Protein AF-A0A845X6J0-F1 (afdb_monomer_lite)

pLDDT: mean 74.76, std 17.85, range [34.75, 96.81]

Sequence (255 aa):
MSYLKASQLKDWSSMSSPKEKLLEIYRVEYEKLKTEQLQRITFRDVQIPFSMFLGIAPILSVAFAKDNPFGYNLLLVVPLICVSLGWAYVANDEKISTIGDYVRDDLRKSYNLILDELAHPEEVKTELKKLIFGWEHYHKNDTYKEERKITQLFVNLLTFVFSGLIALAIFLVLKGSESSQASISTFSSLIKGWQVISGSMKLLVFSEIFTLIGLGWWIYIYSGFKKNFYKLLQKRFPNWMKRYFRKFMRIARLR

Structure (mmCIF, N/CA/C/O backbone):
data_AF-A0A845X6J0-F1
#
_entry.id   AF-A0A845X6J0-F1
#
loop_
_atom_site.group_PDB
_atom_site.id
_atom_site.type_symbol
_atom_site.label_atom_id
_atom_site.label_alt_id
_atom_site.label_comp_id
_atom_site.label_asym_id
_atom_site.label_entity_id
_atom_site.label_seq_id
_atom_site.pdbx_PDB_ins_code
_atom_site.Cartn_x
_atom_site.Cartn_y
_atom_site.Cartn_z
_atom_site.occupancy
_atom_site.B_iso_or_equiv
_atom_site.auth_seq_id
_atom_site.auth_comp_id
_atom_site.auth_asym_id
_atom_site.auth_atom_id
_atom_site.pdbx_PDB_model_num
ATOM 1 N N . MET A 1 1 ? 5.758 -10.555 20.596 1.00 34.75 1 MET A N 1
ATOM 2 C CA . MET A 1 1 ? 4.414 -10.156 21.067 1.00 34.75 1 MET A CA 1
ATOM 3 C C . MET A 1 1 ? 4.406 -9.787 22.561 1.00 34.75 1 MET A C 1
ATOM 5 O O . MET A 1 1 ? 3.397 -9.930 23.223 1.00 34.75 1 MET A O 1
ATOM 9 N N . SER A 1 2 ? 5.517 -9.258 23.087 1.00 55.41 2 SER A N 1
ATOM 10 C CA . SER A 1 2 ? 5.481 -8.170 24.078 1.00 55.41 2 SER A CA 1
ATOM 11 C C . SER A 1 2 ? 5.194 -6.895 23.255 1.00 55.41 2 SER A C 1
ATOM 13 O O . SER A 1 2 ? 5.494 -6.905 22.062 1.00 55.41 2 SER A O 1
ATOM 15 N N . TYR A 1 3 ? 4.453 -5.874 23.677 1.00 40.53 3 TYR A N 1
ATOM 16 C CA . TYR A 1 3 ? 4.960 -4.762 24.476 1.00 40.53 3 TYR A CA 1
ATOM 17 C C . TYR A 1 3 ? 3.801 -3.772 24.709 1.00 40.53 3 TYR A C 1
ATOM 19 O O . TYR A 1 3 ? 3.578 -2.877 23.894 1.00 40.53 3 TYR A O 1
ATOM 27 N N . LEU A 1 4 ? 3.093 -3.889 25.830 1.00 46.31 4 LEU A N 1
ATOM 28 C CA . LEU A 1 4 ? 2.521 -2.708 26.476 1.00 46.31 4 LEU A CA 1
ATOM 29 C C . LEU A 1 4 ? 3.604 -2.214 27.431 1.00 46.31 4 LEU A C 1
ATOM 31 O O . LEU A 1 4 ? 3.916 -2.881 28.416 1.00 46.31 4 LEU A O 1
ATOM 35 N N . LYS A 1 5 ? 4.258 -1.093 27.112 1.00 53.00 5 LYS A N 1
ATOM 36 C CA . LYS A 1 5 ? 5.131 -0.451 28.100 1.00 53.00 5 LYS A CA 1
ATOM 37 C C . LYS A 1 5 ? 4.232 0.034 29.234 1.00 53.00 5 LYS A C 1
ATOM 39 O O . LYS A 1 5 ? 3.287 0.772 28.973 1.00 53.00 5 LYS A O 1
ATOM 44 N N . ALA A 1 6 ? 4.559 -0.335 30.473 1.00 54.38 6 ALA A N 1
ATOM 45 C CA . ALA A 1 6 ? 3.843 0.101 31.675 1.00 54.38 6 ALA A CA 1
ATOM 46 C C . ALA A 1 6 ? 3.667 1.633 31.750 1.00 54.38 6 ALA A C 1
ATOM 48 O O . ALA A 1 6 ? 2.716 2.116 32.343 1.00 54.38 6 ALA A O 1
ATOM 49 N N . SER A 1 7 ? 4.532 2.397 31.075 1.00 55.44 7 SER A N 1
ATOM 50 C CA . SER A 1 7 ? 4.458 3.856 30.972 1.00 55.44 7 SER A CA 1
ATOM 51 C C . SER A 1 7 ? 3.280 4.407 30.155 1.00 55.44 7 SER A C 1
ATOM 53 O O . SER A 1 7 ? 3.050 5.609 30.199 1.00 55.44 7 SER A O 1
ATOM 55 N N . GLN A 1 8 ? 2.588 3.592 29.348 1.00 56.31 8 GLN A N 1
ATOM 56 C CA . GLN A 1 8 ? 1.422 4.040 28.562 1.00 56.31 8 GLN A CA 1
ATOM 57 C C . GLN A 1 8 ? 0.088 3.802 29.270 1.00 56.31 8 GLN A C 1
ATOM 59 O O . GLN A 1 8 ? -0.955 4.226 28.782 1.00 56.31 8 GLN A O 1
ATOM 64 N N . LEU A 1 9 ? 0.124 3.120 30.407 1.00 59.88 9 LEU A N 1
ATOM 65 C CA . LEU A 1 9 ? -1.048 2.767 31.178 1.00 59.88 9 LEU A CA 1
ATOM 66 C C . LEU A 1 9 ? -1.190 3.781 32.310 1.00 59.88 9 LEU A C 1
ATOM 68 O O . LEU A 1 9 ? -0.243 4.007 33.066 1.00 59.88 9 LEU A O 1
ATOM 72 N N . LYS A 1 10 ? -2.362 4.418 32.410 1.00 64.56 10 LYS A N 1
ATOM 73 C CA . LYS A 1 10 ? -2.712 5.252 33.572 1.00 64.56 10 LYS A CA 1
ATOM 74 C C . LYS A 1 10 ? -2.523 4.419 34.845 1.00 64.56 10 LYS A C 1
ATOM 76 O O . LYS A 1 10 ? -2.717 3.214 34.772 1.00 64.56 10 LYS A O 1
ATOM 81 N N . ASP A 1 11 ? -2.150 5.018 35.979 1.00 69.88 11 ASP A N 1
ATOM 82 C CA . ASP A 1 11 ? -1.831 4.281 37.214 1.00 69.88 11 ASP A CA 1
ATOM 83 C C . ASP A 1 11 ? -2.904 3.229 37.556 1.00 69.88 11 ASP A C 1
ATOM 85 O O . ASP A 1 11 ? -3.981 3.540 38.067 1.00 69.88 11 ASP A O 1
ATOM 89 N N . TRP A 1 12 ? -2.615 1.965 37.235 1.00 68.88 12 TRP A N 1
ATOM 90 C CA . TRP A 1 12 ? -3.554 0.852 37.362 1.00 68.88 12 TRP A CA 1
ATOM 91 C C . TRP A 1 12 ? -3.925 0.560 38.811 1.00 68.88 12 TRP A C 1
ATOM 93 O O . TRP A 1 12 ? -4.936 -0.108 39.045 1.00 68.88 12 TRP A O 1
ATOM 103 N N . SER A 1 13 ? -3.132 1.050 39.770 1.00 66.81 13 SER A N 1
ATOM 104 C CA . SER A 1 13 ? -3.448 0.942 41.194 1.00 66.81 13 SER A CA 1
ATOM 105 C C . SER A 1 13 ? -4.679 1.774 41.576 1.00 66.81 13 SER A C 1
ATOM 107 O O . SER A 1 13 ? -5.394 1.407 42.504 1.00 66.81 13 SER A O 1
ATOM 109 N N . SER A 1 14 ? -4.989 2.822 40.801 1.00 71.19 14 SER A N 1
ATOM 110 C CA . SER A 1 14 ? -6.175 3.668 40.983 1.00 71.19 14 SER A CA 1
ATOM 111 C C . SER A 1 14 ? -7.458 3.111 40.345 1.00 71.19 14 SER A C 1
ATOM 113 O O . SER A 1 14 ? -8.546 3.593 40.649 1.00 71.19 14 SER A O 1
ATOM 115 N N . MET A 1 15 ? -7.359 2.094 39.475 1.00 77.69 15 MET A N 1
ATOM 116 C CA . MET A 1 15 ? -8.516 1.470 38.817 1.00 77.69 15 MET A CA 1
ATOM 117 C C . MET A 1 15 ? -9.083 0.346 39.682 1.00 77.69 15 MET A C 1
ATOM 119 O O . MET A 1 15 ? -8.439 -0.691 39.885 1.00 77.69 15 MET A O 1
ATOM 123 N N . SER A 1 16 ? -10.305 0.545 40.166 1.00 70.00 16 SER A N 1
ATOM 124 C CA . SER A 1 16 ? -10.942 -0.334 41.149 1.00 70.00 16 SER A CA 1
ATOM 125 C C . SER A 1 16 ? -11.589 -1.570 40.515 1.00 70.00 16 SER A C 1
ATOM 127 O O . SER A 1 16 ? -11.629 -2.633 41.136 1.00 70.00 16 SER A O 1
ATOM 129 N N . SER A 1 17 ? -12.033 -1.474 39.255 1.00 83.81 17 SER A N 1
ATOM 130 C CA . SER A 1 17 ? -12.781 -2.535 38.573 1.00 83.81 17 SER A CA 1
ATOM 131 C C . SER A 1 17 ? -11.962 -3.239 37.476 1.00 83.81 17 SER A C 1
ATOM 133 O O . SER A 1 17 ? -11.325 -2.575 36.652 1.00 83.81 17 SER A O 1
ATOM 135 N N . PRO A 1 18 ? -12.021 -4.585 37.365 1.00 86.00 18 PRO A N 1
ATOM 136 C CA . PRO A 1 18 ? -11.468 -5.317 36.221 1.00 86.00 18 PRO A CA 1
ATOM 137 C C . PRO A 1 18 ? -11.962 -4.800 34.861 1.00 86.00 18 PRO A C 1
ATOM 139 O O . PRO A 1 18 ? -11.227 -4.848 33.876 1.00 86.00 18 PRO A O 1
ATOM 142 N N . LYS A 1 19 ? -13.189 -4.267 34.805 1.00 85.31 19 LYS A N 1
ATOM 143 C CA . LYS A 1 19 ? -13.786 -3.734 33.575 1.00 85.31 19 LYS A CA 1
ATOM 144 C C . LYS A 1 19 ? -13.184 -2.385 33.174 1.00 85.31 19 LYS A C 1
ATOM 146 O O . LYS A 1 19 ? -12.957 -2.156 31.991 1.00 85.31 19 LYS A O 1
ATOM 151 N N . GLU A 1 20 ? -12.856 -1.527 34.143 1.00 83.25 20 GLU A N 1
ATOM 152 C CA . GLU A 1 20 ? -12.137 -0.264 33.895 1.00 83.25 20 GLU A CA 1
ATOM 153 C C . GLU A 1 20 ? -10.750 -0.536 33.305 1.00 83.25 20 GLU A C 1
ATOM 155 O O . GLU A 1 20 ? -10.346 0.100 32.331 1.00 83.25 20 GLU A O 1
ATOM 160 N N . LYS A 1 21 ? -10.055 -1.552 33.835 1.00 85.75 21 LYS A N 1
ATOM 161 C CA . LYS A 1 21 ? -8.762 -2.003 33.301 1.00 85.75 21 LYS A CA 1
ATOM 162 C C . LYS A 1 21 ? -8.889 -2.525 31.869 1.00 85.75 21 LYS A C 1
ATOM 164 O O . LYS A 1 21 ? -8.032 -2.238 31.039 1.00 85.75 21 LYS A O 1
ATOM 169 N N . LEU A 1 22 ? -9.960 -3.254 31.555 1.00 88.69 22 LEU A N 1
ATOM 170 C CA . LEU A 1 22 ? -10.201 -3.770 30.206 1.00 88.69 22 LEU A CA 1
ATOM 171 C C . LEU A 1 22 ? -10.522 -2.653 29.195 1.00 88.69 22 LEU A C 1
ATOM 173 O O . LEU A 1 22 ? -10.014 -2.687 28.074 1.00 88.69 22 LEU A O 1
ATOM 177 N N . LEU A 1 23 ? -11.286 -1.630 29.595 1.00 86.75 23 LEU A N 1
ATOM 178 C CA . LEU A 1 23 ? -11.507 -0.436 28.766 1.00 86.75 23 LEU A CA 1
ATOM 179 C C . LEU A 1 23 ? -10.199 0.302 28.468 1.00 86.75 23 LEU A C 1
ATOM 181 O O . LEU A 1 23 ? -9.987 0.739 27.336 1.00 86.75 23 LEU A O 1
ATOM 185 N N . GLU A 1 24 ? -9.319 0.417 29.462 1.00 86.75 24 GLU A N 1
ATOM 186 C CA . GLU A 1 24 ? -8.001 1.024 29.279 1.00 86.75 24 GLU A CA 1
ATOM 187 C C . GLU A 1 24 ? -7.128 0.207 28.319 1.00 86.75 24 GLU A C 1
ATOM 189 O O . GLU A 1 24 ? -6.485 0.778 27.439 1.00 86.75 24 GLU A O 1
ATOM 194 N N . ILE A 1 25 ? -7.151 -1.126 28.421 1.00 89.88 25 ILE A N 1
ATOM 195 C CA . ILE A 1 25 ? -6.447 -2.007 27.478 1.00 89.88 25 ILE A CA 1
ATOM 196 C C . ILE A 1 25 ? -6.938 -1.765 26.046 1.00 89.88 25 ILE A C 1
ATOM 198 O O . ILE A 1 25 ? -6.115 -1.544 25.159 1.00 89.88 25 ILE A O 1
ATOM 202 N N . TYR A 1 26 ? -8.254 -1.732 25.817 1.00 90.31 26 TYR A N 1
ATOM 203 C CA . TYR A 1 26 ? -8.806 -1.467 24.484 1.00 90.31 26 TYR A CA 1
ATOM 204 C C . TYR A 1 26 ? -8.493 -0.062 23.971 1.00 90.31 26 TYR A C 1
ATOM 206 O O . TYR A 1 26 ? -8.266 0.111 22.772 1.00 90.31 26 TYR A O 1
ATOM 214 N N . ARG A 1 27 ? -8.435 0.939 24.856 1.00 88.62 27 ARG A N 1
ATOM 215 C CA . ARG A 1 27 ? -8.004 2.295 24.492 1.00 88.62 27 ARG A CA 1
ATOM 216 C C . ARG A 1 27 ? -6.560 2.297 23.997 1.00 88.62 27 ARG A C 1
ATOM 218 O O . ARG A 1 27 ? -6.288 2.833 22.924 1.00 88.62 27 ARG A O 1
ATOM 225 N N . VAL A 1 28 ? -5.647 1.673 24.739 1.00 91.44 28 VAL A N 1
ATOM 226 C CA . VAL A 1 28 ? -4.229 1.627 24.354 1.00 91.44 28 VAL A CA 1
ATOM 227 C C . VAL A 1 28 ? -4.015 0.775 23.102 1.00 91.44 28 VAL A C 1
ATOM 229 O O . VAL A 1 28 ? -3.231 1.147 22.227 1.00 91.44 28 VAL A O 1
ATOM 232 N N . GLU A 1 29 ? -4.738 -0.336 22.965 1.00 92.75 29 GLU A N 1
ATOM 233 C CA . GLU A 1 29 ? -4.727 -1.142 21.743 1.00 92.75 29 GLU A CA 1
ATOM 234 C C . GLU A 1 29 ? -5.182 -0.319 20.530 1.00 92.75 29 GLU A C 1
ATOM 236 O O . GLU A 1 29 ? -4.494 -0.300 19.507 1.00 92.75 29 GLU A O 1
ATOM 241 N N . TYR A 1 30 ? -6.281 0.432 20.659 1.00 92.00 30 TYR A N 1
ATOM 242 C CA . TYR A 1 30 ? -6.752 1.343 19.618 1.00 92.00 30 TYR A CA 1
ATOM 243 C C . TYR A 1 30 ? -5.690 2.384 19.236 1.00 92.00 30 TYR A C 1
ATOM 245 O O . TYR A 1 30 ? -5.372 2.528 18.053 1.00 92.00 30 TYR A O 1
ATOM 253 N N . GLU A 1 31 ? -5.099 3.081 20.211 1.00 92.25 31 GLU A N 1
ATOM 254 C CA . GLU A 1 31 ? -4.051 4.084 19.965 1.00 92.25 31 GLU A CA 1
ATOM 255 C C . GLU A 1 31 ? -2.853 3.477 19.218 1.00 92.25 31 GLU A C 1
ATOM 257 O O . GLU A 1 31 ? -2.324 4.063 18.260 1.00 92.25 31 GLU A O 1
ATOM 262 N N . LYS A 1 32 ? -2.452 2.260 19.604 1.00 94.94 32 LYS A N 1
ATOM 263 C CA . LYS A 1 32 ? -1.351 1.551 18.954 1.00 94.94 32 LYS A CA 1
ATOM 264 C C . LYS A 1 32 ? -1.688 1.166 17.515 1.00 94.94 32 LYS A C 1
ATOM 266 O O . LYS A 1 32 ? -0.859 1.380 16.626 1.00 94.94 32 LYS A O 1
ATOM 271 N N . LEU A 1 33 ? -2.895 0.659 17.276 1.00 95.06 33 LEU A N 1
ATOM 272 C CA . LEU A 1 33 ? -3.381 0.302 15.944 1.00 95.06 33 LEU A CA 1
ATOM 273 C C . LEU A 1 33 ? -3.488 1.520 15.027 1.00 95.06 33 LEU A C 1
ATOM 275 O O . LEU A 1 33 ? -3.074 1.446 13.872 1.00 95.06 33 LEU A O 1
ATOM 279 N N . LYS A 1 34 ? -3.974 2.662 15.528 1.00 93.31 34 LYS A N 1
ATOM 280 C CA . LYS A 1 34 ? -4.017 3.910 14.748 1.00 93.31 34 LYS A CA 1
ATOM 281 C C . LYS A 1 34 ? -2.621 4.428 14.420 1.00 93.31 34 LYS A C 1
ATOM 283 O O . LYS A 1 34 ? -2.401 4.891 13.302 1.00 93.31 34 LYS A O 1
ATOM 288 N N . THR A 1 35 ? -1.673 4.299 15.346 1.00 96.00 35 THR A N 1
ATOM 289 C CA . THR A 1 35 ? -0.266 4.649 15.096 1.00 96.00 35 THR A CA 1
ATOM 290 C C . THR A 1 35 ? 0.336 3.775 13.995 1.00 96.00 35 THR A C 1
ATOM 292 O O . THR A 1 35 ? 0.956 4.296 13.069 1.00 96.00 35 THR A O 1
ATOM 295 N N . GLU A 1 36 ? 0.126 2.457 14.050 1.00 96.31 36 GLU A N 1
ATOM 296 C CA . GLU A 1 36 ? 0.577 1.547 12.990 1.00 96.31 36 GLU A CA 1
ATOM 297 C C . GLU A 1 36 ? -0.107 1.862 11.652 1.00 96.31 36 GLU A C 1
ATOM 299 O O . GLU A 1 36 ? 0.554 1.930 10.615 1.00 96.31 36 GLU A O 1
ATOM 304 N N . GLN A 1 37 ? -1.420 2.099 11.665 1.00 95.56 37 GLN A N 1
ATOM 305 C CA . GLN A 1 37 ? -2.178 2.458 10.470 1.00 95.56 37 GLN A CA 1
ATOM 306 C C . GLN A 1 37 ? -1.619 3.730 9.821 1.00 95.56 37 GLN A C 1
ATOM 308 O O . GLN A 1 37 ? -1.400 3.741 8.612 1.00 95.56 37 GLN A O 1
ATOM 313 N N . LEU A 1 38 ? -1.325 4.767 10.613 1.00 95.88 38 LEU A N 1
ATOM 314 C CA . LEU A 1 38 ? -0.711 6.004 10.130 1.00 95.88 38 LEU A CA 1
ATOM 315 C C . LEU A 1 38 ? 0.671 5.749 9.519 1.00 95.88 38 LEU A C 1
ATOM 317 O O . LEU A 1 38 ? 0.936 6.213 8.416 1.00 95.88 38 LEU A O 1
ATOM 321 N N . GLN A 1 39 ? 1.531 4.973 10.184 1.00 96.81 39 GLN A N 1
ATOM 322 C CA . GLN A 1 39 ? 2.854 4.624 9.651 1.00 96.81 39 GLN A CA 1
ATOM 323 C C . GLN A 1 39 ? 2.758 3.919 8.293 1.00 96.81 39 GLN A C 1
ATOM 325 O O . GLN A 1 39 ? 3.504 4.246 7.370 1.00 96.81 39 GLN A O 1
ATOM 330 N N . ARG A 1 40 ? 1.814 2.983 8.147 1.00 95.88 40 ARG A N 1
ATOM 331 C CA . ARG A 1 40 ? 1.587 2.258 6.888 1.00 95.88 40 ARG A CA 1
ATOM 332 C C . ARG A 1 40 ? 1.019 3.151 5.791 1.00 95.88 40 ARG A C 1
ATOM 334 O O . ARG A 1 40 ? 1.432 3.019 4.642 1.00 95.88 40 ARG A O 1
ATOM 341 N N . ILE A 1 41 ? 0.108 4.061 6.135 1.00 94.88 41 ILE A N 1
ATOM 342 C CA . ILE A 1 41 ? -0.421 5.063 5.201 1.00 94.88 41 ILE A CA 1
ATOM 343 C C . ILE A 1 41 ? 0.715 5.967 4.715 1.00 94.88 41 ILE A C 1
ATOM 345 O O . ILE A 1 41 ? 0.898 6.104 3.510 1.00 94.88 41 ILE A O 1
ATOM 349 N N . THR A 1 42 ? 1.540 6.501 5.619 1.00 96.62 42 THR A N 1
ATOM 350 C CA . THR A 1 42 ? 2.699 7.333 5.258 1.00 96.62 42 THR A CA 1
ATOM 351 C C . THR A 1 42 ? 3.687 6.574 4.375 1.00 96.62 42 THR A C 1
ATOM 353 O O . THR A 1 42 ? 4.171 7.110 3.378 1.00 96.62 42 THR A O 1
ATOM 356 N N . PHE A 1 43 ? 3.961 5.306 4.693 1.00 95.19 43 PHE A N 1
ATOM 357 C CA . PHE A 1 43 ? 4.810 4.464 3.857 1.00 95.19 43 PHE A CA 1
ATOM 358 C C . PHE A 1 43 ? 4.234 4.319 2.438 1.00 95.19 43 PHE A C 1
ATOM 360 O O . PHE A 1 43 ? 4.944 4.529 1.455 1.00 95.19 43 PHE A O 1
ATOM 367 N N . ARG A 1 44 ? 2.936 4.012 2.327 1.00 94.44 44 ARG A N 1
ATOM 368 C CA . ARG A 1 44 ? 2.233 3.826 1.051 1.00 94.44 44 ARG A CA 1
ATOM 369 C C . ARG A 1 44 ? 2.168 5.108 0.214 1.00 94.44 44 ARG A C 1
ATOM 371 O O . ARG A 1 44 ? 2.431 5.048 -0.983 1.00 94.44 44 ARG A O 1
ATOM 378 N N . ASP A 1 45 ? 1.822 6.234 0.832 1.00 93.62 45 ASP A N 1
ATOM 379 C CA . ASP A 1 45 ? 1.457 7.467 0.119 1.00 93.62 45 ASP A CA 1
ATOM 380 C C . ASP A 1 45 ? 2.642 8.411 -0.105 1.00 93.62 45 ASP A C 1
ATOM 382 O O . ASP A 1 45 ? 2.636 9.182 -1.060 1.00 93.62 45 ASP A O 1
ATOM 386 N N . VAL A 1 46 ? 3.675 8.342 0.739 1.00 94.50 46 VAL A N 1
ATOM 387 C CA . VAL A 1 46 ? 4.848 9.226 0.643 1.00 94.50 46 VAL A CA 1
ATOM 388 C C . VAL A 1 46 ? 6.089 8.436 0.252 1.00 94.50 46 VAL A C 1
ATOM 390 O O . VAL A 1 46 ? 6.748 8.751 -0.739 1.00 94.50 46 VAL A O 1
ATOM 393 N N . GLN A 1 47 ? 6.413 7.383 1.004 1.00 96.12 47 GLN A N 1
ATOM 394 C CA . GLN A 1 47 ? 7.706 6.717 0.861 1.00 96.12 47 GLN A CA 1
ATOM 395 C C . GLN A 1 47 ? 7.813 5.885 -0.420 1.00 96.12 47 GLN A C 1
ATOM 397 O O . GLN A 1 47 ? 8.859 5.922 -1.072 1.00 96.12 47 GLN A O 1
ATOM 402 N N . ILE A 1 48 ? 6.762 5.149 -0.799 1.00 94.75 48 ILE A N 1
ATOM 403 C CA . ILE A 1 48 ? 6.765 4.334 -2.024 1.00 94.75 48 ILE A CA 1
ATOM 404 C C . ILE A 1 48 ? 6.887 5.208 -3.285 1.00 94.75 48 ILE A C 1
ATOM 406 O O . ILE A 1 48 ? 7.815 4.956 -4.057 1.00 94.75 48 ILE A O 1
ATOM 410 N N . PRO A 1 49 ? 6.045 6.240 -3.513 1.00 92.44 49 PRO A N 1
ATOM 411 C CA . PRO A 1 49 ? 6.186 7.102 -4.688 1.00 92.44 49 PRO A CA 1
ATOM 412 C C . PRO A 1 49 ? 7.552 7.790 -4.753 1.00 92.44 49 PRO A C 1
ATOM 414 O O . PRO A 1 49 ? 8.176 7.832 -5.813 1.00 92.44 49 PRO A O 1
ATOM 417 N N . PHE A 1 50 ? 8.059 8.260 -3.610 1.00 95.19 50 PHE A N 1
ATOM 418 C CA . PHE A 1 50 ? 9.379 8.881 -3.534 1.00 95.19 50 PHE A CA 1
ATOM 419 C C . PHE A 1 50 ? 10.503 7.898 -3.894 1.00 95.19 50 PHE A C 1
ATOM 421 O O . PHE A 1 50 ? 11.385 8.214 -4.690 1.00 95.19 50 PHE A O 1
ATOM 428 N N . SER A 1 51 ? 10.433 6.671 -3.375 1.00 95.00 51 SER A N 1
ATOM 429 C CA . SER A 1 51 ? 11.397 5.604 -3.673 1.00 95.00 51 SER A CA 1
ATOM 430 C C . SER A 1 51 ? 11.325 5.157 -5.134 1.00 95.00 51 SER A C 1
ATOM 432 O O . SER A 1 51 ? 12.347 4.826 -5.726 1.00 95.00 51 SER A O 1
ATOM 434 N N . MET A 1 52 ? 10.138 5.185 -5.741 1.00 94.38 52 MET A N 1
ATOM 435 C CA . MET A 1 52 ? 9.965 4.897 -7.162 1.00 94.38 52 MET A CA 1
ATOM 436 C C . MET A 1 52 ? 10.649 5.945 -8.039 1.00 94.38 52 MET A C 1
ATOM 438 O O . MET A 1 52 ? 11.380 5.589 -8.962 1.00 94.38 52 MET A O 1
ATOM 442 N N . PHE A 1 53 ? 10.467 7.227 -7.717 1.00 93.62 53 PHE A N 1
ATOM 443 C CA . PHE A 1 53 ? 11.145 8.317 -8.412 1.00 93.62 53 PHE A CA 1
ATOM 444 C C . PHE A 1 53 ? 12.671 8.207 -8.279 1.00 93.62 53 PHE A C 1
ATOM 446 O O . PHE A 1 53 ? 13.377 8.204 -9.289 1.00 93.62 53 PHE A O 1
ATOM 453 N N . LEU A 1 54 ? 13.173 8.034 -7.052 1.00 95.44 54 LEU A N 1
ATOM 454 C CA . LEU A 1 54 ? 14.607 7.882 -6.791 1.00 95.44 54 LEU A CA 1
ATOM 455 C C . LEU A 1 54 ? 15.205 6.608 -7.395 1.00 95.44 54 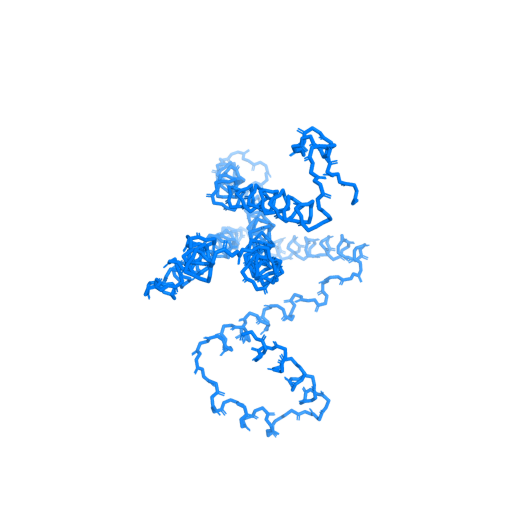LEU A C 1
ATOM 457 O O . LEU A 1 54 ? 16.382 6.598 -7.738 1.00 95.44 54 LEU A O 1
ATOM 461 N N . GLY A 1 55 ? 14.421 5.539 -7.528 1.00 92.50 55 GLY A N 1
ATOM 462 C CA . GLY A 1 55 ? 14.870 4.299 -8.151 1.00 92.50 55 GLY A CA 1
ATOM 463 C C . GLY A 1 55 ? 14.966 4.408 -9.671 1.00 92.50 55 GLY A C 1
ATOM 464 O O . GLY A 1 55 ? 15.911 3.899 -10.261 1.00 92.50 55 GLY A O 1
ATOM 465 N N . ILE A 1 56 ? 14.009 5.078 -10.317 1.00 94.50 56 ILE A N 1
ATOM 466 C CA . ILE A 1 56 ? 13.895 5.084 -11.782 1.00 94.50 56 ILE A CA 1
ATOM 467 C C . ILE A 1 56 ? 14.664 6.241 -12.423 1.00 94.50 56 ILE A C 1
ATOM 469 O O . ILE A 1 56 ? 15.336 6.030 -13.431 1.00 94.50 56 ILE A O 1
ATOM 473 N N . ALA A 1 57 ? 14.601 7.455 -11.869 1.00 94.00 57 ALA A N 1
ATOM 474 C CA . ALA A 1 57 ? 15.182 8.632 -12.520 1.00 94.00 57 ALA A CA 1
ATOM 475 C C . ALA A 1 57 ? 16.706 8.521 -12.760 1.00 94.00 57 ALA A C 1
ATOM 477 O O . ALA A 1 57 ? 17.142 8.791 -13.883 1.00 94.00 57 ALA A O 1
ATOM 478 N N . PRO A 1 58 ? 17.531 8.059 -11.795 1.00 94.56 58 PRO A N 1
ATOM 479 C CA . PRO A 1 58 ? 18.961 7.861 -12.029 1.00 94.56 58 PRO A CA 1
ATOM 480 C C . PRO A 1 58 ? 19.236 6.768 -13.063 1.00 94.56 58 PRO A C 1
ATOM 482 O O . PRO A 1 58 ? 20.129 6.918 -13.891 1.00 94.56 58 PRO A O 1
ATOM 485 N N . ILE A 1 59 ? 18.441 5.692 -13.054 1.00 93.50 59 ILE A N 1
ATOM 486 C CA . ILE A 1 59 ? 18.564 4.596 -14.022 1.00 93.50 59 ILE A CA 1
ATOM 487 C C . ILE A 1 59 ? 18.325 5.110 -15.435 1.00 93.50 59 ILE A C 1
ATOM 489 O O . ILE A 1 59 ? 19.120 4.811 -16.319 1.00 93.50 59 ILE A O 1
ATOM 493 N N . LEU A 1 60 ? 17.272 5.903 -15.646 1.00 92.19 60 LEU A N 1
ATOM 494 C CA . LEU A 1 60 ? 17.009 6.518 -16.945 1.00 92.19 60 LEU A CA 1
ATOM 495 C C . LEU A 1 60 ? 18.155 7.452 -17.349 1.00 92.19 60 LEU A C 1
ATOM 497 O O . LEU A 1 60 ? 18.671 7.328 -18.455 1.00 92.19 60 LEU A O 1
ATOM 501 N N . SER A 1 61 ? 18.604 8.327 -16.445 1.00 91.88 61 SER A N 1
ATOM 502 C CA . SER A 1 61 ? 19.710 9.258 -16.710 1.00 91.88 61 SER A CA 1
ATOM 503 C C . SER A 1 61 ? 20.976 8.537 -17.187 1.00 91.88 61 SER A C 1
ATOM 505 O O . SER A 1 61 ? 21.555 8.890 -18.213 1.00 91.88 61 SER A O 1
ATOM 507 N N . VAL A 1 62 ? 21.367 7.463 -16.494 1.00 91.81 62 VAL A N 1
ATOM 508 C CA . VAL A 1 62 ? 22.563 6.685 -16.842 1.00 91.81 62 VAL A CA 1
ATOM 509 C C . VAL A 1 62 ? 22.329 5.823 -18.086 1.00 91.81 62 VAL A C 1
ATOM 511 O O . VAL A 1 62 ? 23.212 5.731 -18.935 1.00 91.81 62 VAL A O 1
ATOM 514 N N . ALA A 1 63 ? 21.150 5.213 -18.250 1.00 91.06 63 ALA A N 1
ATOM 515 C CA . ALA A 1 63 ? 20.829 4.374 -19.410 1.00 91.06 63 ALA A CA 1
ATOM 516 C C . ALA A 1 63 ? 20.926 5.131 -20.744 1.00 91.06 63 ALA A C 1
ATOM 518 O O . ALA A 1 63 ? 21.294 4.528 -21.748 1.00 91.06 63 ALA A O 1
ATOM 519 N N . PHE A 1 64 ? 20.622 6.432 -20.742 1.00 89.62 64 PHE A N 1
ATOM 520 C CA . PHE A 1 64 ? 20.682 7.301 -21.922 1.00 89.62 64 PHE A CA 1
ATOM 521 C C . PHE A 1 64 ? 21.970 8.139 -22.020 1.00 89.62 64 PHE A C 1
ATOM 523 O O . PHE A 1 64 ? 22.104 8.950 -22.937 1.00 89.62 64 PHE A O 1
ATOM 530 N N . ALA A 1 65 ? 22.932 7.957 -21.111 1.00 92.00 65 ALA A N 1
ATOM 531 C CA . ALA A 1 65 ? 24.224 8.628 -21.199 1.00 92.00 65 ALA A CA 1
ATOM 532 C C . ALA A 1 65 ? 25.078 8.032 -22.336 1.00 92.00 65 ALA A C 1
ATOM 534 O O . ALA A 1 65 ? 25.194 6.814 -22.466 1.00 92.00 65 ALA A O 1
ATOM 535 N N . LYS A 1 66 ? 25.700 8.907 -23.139 1.00 81.88 66 LYS A N 1
ATOM 536 C CA . LYS A 1 66 ? 26.407 8.562 -24.389 1.00 81.88 66 LYS A CA 1
ATOM 537 C C . LYS A 1 66 ? 27.551 7.550 -24.212 1.00 81.88 66 LYS A C 1
ATOM 539 O O . LYS A 1 66 ? 27.758 6.729 -25.096 1.00 81.88 66 LYS A O 1
ATOM 544 N N . ASP A 1 67 ? 28.232 7.576 -23.068 1.00 83.31 67 ASP A N 1
ATOM 545 C CA . ASP A 1 67 ? 29.429 6.765 -22.794 1.00 83.31 67 ASP A CA 1
ATOM 546 C C . ASP A 1 67 ? 29.192 5.700 -21.703 1.00 83.31 67 ASP A C 1
ATOM 548 O O . ASP A 1 67 ? 30.113 5.292 -20.994 1.00 83.31 67 ASP A O 1
ATOM 552 N N . ASN A 1 68 ? 27.944 5.258 -21.515 1.00 82.75 68 ASN A N 1
ATOM 553 C CA . ASN A 1 68 ? 27.620 4.270 -20.488 1.00 82.75 68 ASN A CA 1
ATOM 554 C C . ASN A 1 68 ? 27.977 2.834 -20.938 1.00 82.75 68 ASN A C 1
ATOM 556 O O . ASN A 1 68 ? 27.341 2.318 -21.860 1.00 82.75 68 ASN A O 1
ATOM 560 N N . PRO A 1 69 ? 28.877 2.119 -20.230 1.00 78.25 69 PRO A N 1
ATOM 561 C CA . PRO A 1 69 ? 29.261 0.746 -20.573 1.00 78.25 69 PRO A CA 1
ATOM 562 C C . PRO A 1 69 ? 28.115 -0.273 -20.450 1.00 78.25 69 PRO A C 1
ATOM 564 O O . PRO A 1 69 ? 28.149 -1.322 -21.090 1.00 78.25 69 PRO A O 1
ATOM 567 N N . PHE A 1 70 ? 27.088 0.011 -19.643 1.00 78.00 70 PHE A N 1
ATOM 568 C CA . PHE A 1 70 ? 25.909 -0.849 -19.498 1.00 78.00 70 PHE A CA 1
ATOM 569 C C . PHE A 1 70 ? 24.812 -0.535 -20.529 1.00 78.00 70 PHE A C 1
ATOM 571 O O . PHE A 1 70 ? 23.947 -1.386 -20.780 1.00 78.00 70 PHE A O 1
ATOM 578 N N . GLY A 1 71 ? 24.845 0.665 -21.121 1.00 85.62 71 GLY A N 1
ATOM 579 C CA . GLY A 1 71 ? 23.868 1.178 -22.081 1.00 85.62 71 GLY A CA 1
ATOM 580 C C . GLY A 1 71 ? 22.413 0.984 -21.643 1.00 85.62 71 GLY A C 1
ATOM 581 O O . GLY A 1 71 ? 22.058 1.081 -20.463 1.00 85.62 71 GLY A O 1
ATOM 582 N N . TYR A 1 72 ? 21.563 0.616 -22.602 1.00 88.56 72 TYR A N 1
ATOM 583 C CA . TYR A 1 72 ? 20.132 0.401 -22.378 1.00 88.56 72 TYR A CA 1
ATOM 584 C C . TYR A 1 72 ? 19.801 -0.823 -21.513 1.00 88.56 72 TYR A C 1
ATOM 586 O O . TYR A 1 72 ? 18.653 -0.966 -21.093 1.00 88.56 72 TYR A O 1
ATOM 594 N N . ASN A 1 73 ? 20.764 -1.700 -21.189 1.00 88.69 73 ASN A N 1
ATOM 595 C CA . ASN A 1 73 ? 20.492 -2.866 -20.337 1.00 88.69 73 ASN A CA 1
ATOM 596 C C . ASN A 1 73 ? 20.034 -2.460 -18.925 1.00 88.69 73 ASN A C 1
ATOM 598 O O . ASN A 1 73 ? 19.311 -3.220 -18.283 1.00 88.69 73 ASN A O 1
ATOM 602 N N . LEU A 1 74 ? 20.387 -1.255 -18.460 1.00 90.94 74 LEU A N 1
ATOM 603 C CA . LEU A 1 74 ? 19.918 -0.719 -17.177 1.00 90.94 74 LEU A CA 1
ATOM 604 C C . LEU A 1 74 ? 18.391 -0.545 -17.116 1.00 90.94 74 LEU A C 1
ATOM 606 O O . LEU A 1 74 ? 17.814 -0.629 -16.033 1.00 90.94 74 LEU A O 1
ATOM 610 N N . LEU A 1 75 ? 17.708 -0.391 -18.257 1.00 90.88 75 LEU A N 1
ATOM 611 C CA . LEU A 1 75 ? 16.243 -0.302 -18.306 1.00 90.88 75 LEU A CA 1
ATOM 612 C C . LEU A 1 75 ? 15.552 -1.578 -17.800 1.00 90.88 75 LEU A C 1
ATOM 614 O O . LEU A 1 75 ? 14.422 -1.510 -17.320 1.00 90.88 75 LEU A O 1
ATOM 618 N N . LEU A 1 76 ? 16.234 -2.730 -17.832 1.00 91.50 76 LEU A N 1
ATOM 619 C CA . LEU A 1 76 ? 15.711 -3.998 -17.306 1.00 91.50 76 LEU A CA 1
ATOM 620 C C . LEU A 1 76 ? 15.575 -4.012 -15.777 1.00 91.50 76 LEU A C 1
ATOM 622 O O . LEU A 1 76 ? 14.864 -4.857 -15.233 1.00 91.50 76 LEU A O 1
ATOM 626 N N . VAL A 1 77 ? 16.210 -3.068 -15.080 1.00 92.31 77 VAL A N 1
ATOM 627 C CA . VAL A 1 77 ? 16.063 -2.902 -13.629 1.00 92.31 77 VAL A CA 1
ATOM 628 C C . VAL A 1 77 ? 14.721 -2.241 -13.283 1.00 92.31 77 VAL A C 1
ATOM 630 O O . VAL A 1 77 ? 14.153 -2.512 -12.225 1.00 92.31 77 VAL A O 1
ATOM 633 N N . VAL A 1 78 ? 14.159 -1.424 -14.182 1.00 92.19 78 VAL A N 1
ATOM 634 C CA . VAL A 1 78 ? 12.915 -0.677 -13.929 1.00 92.19 78 VAL A CA 1
ATOM 635 C C . VAL A 1 78 ? 11.718 -1.601 -13.648 1.00 92.19 78 VAL A C 1
ATOM 637 O O . VAL A 1 78 ? 11.051 -1.373 -12.636 1.00 92.19 78 VAL A O 1
ATOM 640 N N . PRO A 1 79 ? 11.445 -2.672 -14.428 1.00 91.50 79 PRO A N 1
ATOM 641 C CA . PRO A 1 79 ? 10.410 -3.648 -14.081 1.00 91.50 79 PRO A CA 1
ATOM 642 C C . PRO A 1 79 ? 10.581 -4.264 -12.686 1.00 91.50 79 PRO A C 1
ATOM 644 O O . PRO A 1 79 ? 9.595 -4.423 -11.970 1.00 91.50 79 PRO A O 1
ATOM 647 N N . LEU A 1 80 ? 11.817 -4.567 -12.269 1.00 90.62 80 LEU A N 1
ATOM 648 C CA . LEU A 1 80 ? 12.091 -5.154 -10.951 1.00 90.62 80 LEU A CA 1
ATOM 649 C C . LEU A 1 80 ? 11.768 -4.176 -9.816 1.00 90.62 80 LEU A C 1
ATOM 651 O O . LEU A 1 80 ? 11.161 -4.570 -8.817 1.00 90.62 80 LEU A O 1
ATOM 655 N N . ILE A 1 81 ? 12.117 -2.897 -9.986 1.00 92.75 81 ILE A N 1
ATOM 656 C CA . ILE A 1 81 ? 11.749 -1.829 -9.044 1.00 92.75 81 ILE A CA 1
ATOM 657 C C . ILE A 1 81 ? 10.227 -1.699 -8.966 1.00 92.75 81 ILE A C 1
ATOM 659 O O . ILE A 1 81 ? 9.667 -1.684 -7.870 1.00 92.75 81 ILE A O 1
ATOM 663 N N . CYS A 1 82 ? 9.556 -1.656 -10.119 1.00 91.69 82 CYS A N 1
ATOM 664 C CA . CYS A 1 82 ? 8.107 -1.495 -10.199 1.00 91.69 82 CYS A CA 1
ATOM 665 C C . CYS A 1 82 ? 7.360 -2.643 -9.501 1.00 91.69 82 CYS A C 1
ATOM 667 O O . CYS A 1 82 ? 6.458 -2.385 -8.705 1.00 91.69 82 CYS A O 1
ATOM 669 N N . VAL A 1 83 ? 7.773 -3.896 -9.727 1.00 90.19 83 VAL A N 1
ATOM 670 C CA . VAL A 1 83 ? 7.185 -5.074 -9.065 1.00 90.19 83 VAL A CA 1
ATOM 671 C C . VAL A 1 83 ? 7.444 -5.050 -7.558 1.00 90.19 83 VAL A C 1
ATOM 673 O O . VAL A 1 83 ? 6.517 -5.255 -6.775 1.00 90.19 83 VAL A O 1
ATOM 676 N N . SER A 1 84 ? 8.678 -4.758 -7.137 1.00 89.94 84 SER A N 1
ATOM 677 C CA . SER A 1 84 ? 9.053 -4.755 -5.715 1.00 89.94 84 SER A CA 1
ATOM 678 C C . SER A 1 84 ? 8.276 -3.701 -4.923 1.00 89.94 84 SER A C 1
ATOM 680 O O . SER A 1 84 ? 7.728 -3.988 -3.855 1.00 89.94 84 SER A O 1
ATOM 682 N N . LEU A 1 85 ? 8.183 -2.484 -5.464 1.00 91.31 85 LEU A N 1
ATOM 683 C CA . LEU A 1 85 ? 7.449 -1.384 -4.841 1.00 91.31 85 LEU A CA 1
ATOM 684 C C . LEU A 1 85 ? 5.930 -1.574 -4.935 1.00 91.31 85 LEU A C 1
ATOM 686 O O . LEU A 1 85 ? 5.229 -1.309 -3.959 1.00 91.31 85 LEU A O 1
ATOM 690 N N . GLY A 1 86 ? 5.424 -2.098 -6.055 1.00 88.88 86 GLY A N 1
ATOM 691 C CA . GLY A 1 86 ? 4.009 -2.434 -6.215 1.00 88.88 86 GLY A CA 1
ATOM 692 C C . GLY A 1 86 ? 3.549 -3.503 -5.221 1.00 88.88 86 GLY A C 1
ATOM 693 O O . GLY A 1 86 ? 2.4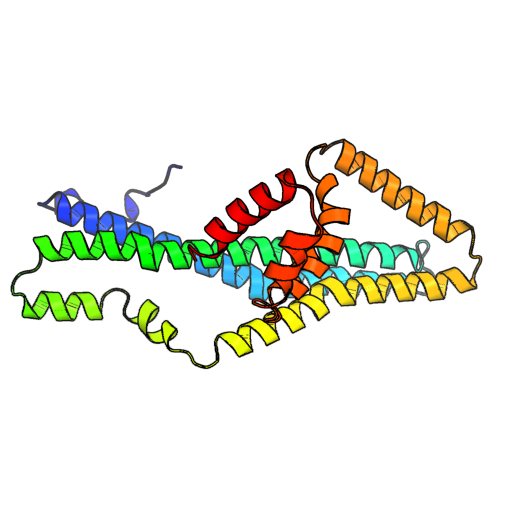84 -3.376 -4.618 1.00 88.88 86 GLY A O 1
ATOM 694 N N . TRP A 1 87 ? 4.380 -4.516 -4.962 1.00 89.81 87 TRP A N 1
ATOM 695 C CA . TRP A 1 87 ? 4.109 -5.507 -3.920 1.00 89.81 87 TRP A CA 1
ATOM 696 C C . TRP A 1 87 ? 4.066 -4.877 -2.524 1.00 89.81 87 TRP A C 1
ATOM 698 O O . TRP A 1 87 ? 3.118 -5.104 -1.770 1.00 89.81 87 TRP A O 1
ATOM 708 N N . ALA A 1 88 ? 5.059 -4.046 -2.188 1.00 87.50 88 ALA A N 1
ATOM 709 C CA . ALA A 1 88 ? 5.093 -3.345 -0.906 1.00 87.50 88 ALA A CA 1
ATOM 710 C C . ALA A 1 88 ? 3.860 -2.444 -0.711 1.00 87.50 88 ALA A C 1
ATOM 712 O O . ALA A 1 88 ? 3.339 -2.347 0.404 1.00 87.50 88 ALA A O 1
ATOM 713 N N . TYR A 1 89 ? 3.364 -1.831 -1.788 1.00 91.44 89 TYR A N 1
ATOM 714 C CA . TYR A 1 89 ? 2.138 -1.039 -1.780 1.00 91.44 89 TYR A CA 1
ATOM 715 C C . TYR A 1 89 ? 0.923 -1.901 -1.416 1.00 91.44 89 TYR A C 1
ATOM 717 O O . TYR A 1 89 ? 0.217 -1.598 -0.452 1.00 91.44 89 TYR A O 1
ATOM 725 N N . VAL A 1 90 ? 0.710 -3.006 -2.140 1.00 88.00 90 VAL A N 1
ATOM 726 C CA . VAL A 1 90 ? -0.437 -3.910 -1.930 1.00 88.00 90 VAL A CA 1
ATOM 727 C C . VAL A 1 90 ? -0.408 -4.535 -0.534 1.00 88.00 90 VAL A C 1
ATOM 729 O O . VAL A 1 90 ? -1.431 -4.561 0.150 1.00 88.00 90 VAL A O 1
ATOM 732 N N . ALA A 1 91 ? 0.765 -4.975 -0.073 1.00 87.38 91 ALA A N 1
ATOM 733 C CA . ALA A 1 91 ? 0.926 -5.551 1.259 1.00 87.38 91 ALA A CA 1
ATOM 734 C C . ALA A 1 91 ? 0.570 -4.551 2.374 1.00 87.38 91 ALA A C 1
ATOM 736 O O . ALA A 1 91 ? -0.009 -4.935 3.391 1.00 87.38 91 ALA A O 1
ATOM 737 N N . ASN A 1 92 ? 0.881 -3.261 2.199 1.00 90.38 92 ASN A N 1
ATOM 738 C CA . ASN A 1 92 ? 0.481 -2.235 3.163 1.00 90.38 92 ASN A CA 1
ATOM 739 C C . ASN A 1 92 ? -1.018 -1.936 3.105 1.00 90.38 92 ASN A C 1
ATOM 741 O O . ASN A 1 92 ? -1.637 -1.803 4.160 1.00 90.38 92 ASN A O 1
ATOM 745 N N . ASP A 1 93 ? -1.610 -1.880 1.912 1.00 89.06 93 ASP A N 1
ATOM 746 C CA . ASP A 1 93 ? -3.044 -1.624 1.747 1.00 89.06 93 ASP A CA 1
ATOM 747 C C . ASP A 1 93 ? -3.913 -2.714 2.404 1.00 89.06 93 ASP A C 1
ATOM 749 O O . ASP A 1 93 ? -4.889 -2.410 3.101 1.00 89.06 93 ASP A O 1
ATOM 753 N N . GLU A 1 94 ? -3.500 -3.982 2.299 1.00 90.38 94 GLU A N 1
ATOM 754 C CA . GLU A 1 94 ? -4.155 -5.096 2.995 1.00 90.38 94 GLU A CA 1
ATOM 755 C C . GLU A 1 94 ? -4.095 -4.927 4.521 1.00 90.38 94 GLU A C 1
ATOM 757 O O . GLU A 1 94 ? -5.100 -5.120 5.214 1.00 90.38 94 GLU A O 1
ATOM 762 N N . LYS A 1 95 ? -2.935 -4.539 5.067 1.00 89.88 95 LYS A N 1
ATOM 763 C CA . LYS A 1 95 ? -2.770 -4.341 6.515 1.00 89.88 95 LYS A CA 1
ATOM 764 C C . LYS A 1 95 ? -3.565 -3.147 7.027 1.00 89.88 95 LYS A C 1
ATOM 766 O O . LYS A 1 95 ? -4.218 -3.269 8.059 1.00 89.88 95 LYS A O 1
ATOM 771 N N . ILE A 1 96 ? -3.573 -2.035 6.294 1.00 91.94 96 ILE A N 1
ATOM 772 C CA . ILE A 1 96 ? -4.401 -0.861 6.612 1.00 91.94 96 ILE A CA 1
ATOM 773 C C . ILE A 1 96 ? -5.884 -1.251 6.638 1.00 91.94 96 ILE A C 1
ATOM 775 O O . ILE A 1 96 ? -6.599 -0.865 7.566 1.00 91.94 96 ILE A O 1
ATOM 779 N N . SER A 1 97 ? -6.331 -2.037 5.652 1.00 89.44 97 SER A N 1
ATOM 780 C CA . SER A 1 97 ? -7.713 -2.521 5.569 1.00 89.44 97 SER A CA 1
ATOM 781 C C . SER A 1 97 ? -8.061 -3.441 6.738 1.00 89.44 97 SER A C 1
ATOM 783 O O . SER A 1 97 ? -9.067 -3.215 7.404 1.00 89.44 97 SER A O 1
ATOM 785 N N . THR A 1 98 ? -7.187 -4.403 7.047 1.00 92.06 98 THR A N 1
ATOM 786 C CA . THR A 1 98 ? -7.378 -5.370 8.142 1.00 92.06 98 THR A CA 1
ATOM 787 C C . THR A 1 98 ? -7.437 -4.682 9.507 1.00 92.06 98 THR A C 1
ATOM 789 O O . THR A 1 98 ? -8.305 -5.003 10.312 1.00 92.06 98 THR A O 1
ATOM 792 N N . ILE A 1 99 ? -6.556 -3.705 9.765 1.00 92.69 99 ILE A N 1
ATOM 793 C CA . ILE A 1 99 ? -6.601 -2.900 10.998 1.00 92.69 99 ILE A CA 1
ATOM 794 C C . ILE A 1 99 ? -7.930 -2.147 11.081 1.00 92.69 99 ILE A C 1
ATOM 796 O O . ILE A 1 99 ? -8.573 -2.135 12.128 1.00 92.69 99 ILE A O 1
ATOM 800 N N . GLY A 1 100 ? -8.360 -1.539 9.973 1.00 90.75 100 GLY A N 1
ATOM 801 C CA . GLY A 1 100 ? -9.639 -0.842 9.914 1.00 90.75 100 GLY A CA 1
ATOM 802 C C . GLY A 1 100 ? -10.829 -1.760 10.201 1.00 90.75 100 GLY A C 1
ATOM 803 O O . GLY A 1 100 ? -11.720 -1.365 10.948 1.00 90.75 100 GLY A O 1
ATOM 804 N N . ASP A 1 101 ? -10.853 -2.962 9.621 1.00 89.75 101 ASP A N 1
ATOM 805 C CA . ASP A 1 101 ? -11.908 -3.957 9.858 1.00 89.75 101 ASP A CA 1
ATOM 806 C C . ASP A 1 101 ? -11.927 -4.385 11.331 1.00 89.75 101 ASP A C 1
ATOM 808 O O . ASP A 1 101 ? -12.963 -4.271 11.979 1.00 89.75 101 ASP A O 1
ATOM 812 N N . TYR A 1 102 ? -10.771 -4.738 11.899 1.00 93.50 102 TYR A N 1
ATOM 813 C CA . TYR A 1 102 ? -10.656 -5.133 13.307 1.00 93.50 102 TYR A CA 1
ATOM 814 C C . TYR A 1 102 ? -11.135 -4.042 14.277 1.00 93.50 102 TYR A C 1
ATOM 816 O O . TYR A 1 102 ? -11.912 -4.309 15.195 1.00 93.50 102 TYR A O 1
ATOM 824 N N . VAL A 1 103 ? -10.731 -2.785 14.059 1.00 91.38 103 VAL A N 1
ATOM 825 C CA . VAL A 1 103 ? -11.169 -1.656 14.899 1.00 91.38 103 VAL A CA 1
ATOM 826 C C . VAL A 1 103 ? -12.691 -1.488 14.849 1.00 91.38 103 VAL A C 1
ATOM 828 O O . VAL A 1 103 ? -13.330 -1.265 15.881 1.00 91.38 103 VAL A O 1
ATOM 831 N N . ARG A 1 104 ? -13.289 -1.603 13.658 1.00 86.00 104 ARG A N 1
ATOM 832 C CA . ARG A 1 104 ? -14.730 -1.397 13.457 1.00 86.00 104 ARG A CA 1
ATOM 833 C C . ARG A 1 104 ? -15.581 -2.553 13.959 1.00 86.00 104 ARG A C 1
ATOM 835 O O . ARG A 1 104 ? -16.644 -2.304 14.535 1.00 86.00 104 ARG A O 1
ATOM 842 N N . ASP A 1 105 ? -15.149 -3.780 13.699 1.00 86.75 105 ASP A N 1
ATOM 843 C CA . ASP A 1 105 ? -15.986 -4.964 13.852 1.00 86.75 105 ASP A CA 1
ATOM 844 C C . ASP A 1 105 ? -15.711 -5.726 15.141 1.00 86.75 105 ASP A C 1
ATOM 846 O O . ASP A 1 105 ? -16.656 -6.291 15.689 1.00 86.75 105 ASP A O 1
ATOM 850 N N . ASP A 1 106 ? -14.481 -5.725 15.645 1.00 90.31 106 ASP A N 1
ATOM 851 C CA . ASP A 1 106 ? -14.104 -6.496 16.829 1.00 90.31 106 ASP A CA 1
ATOM 852 C C . ASP A 1 106 ? -13.908 -5.570 18.029 1.00 90.31 106 ASP A C 1
ATOM 854 O O . ASP A 1 106 ? -14.661 -5.644 19.004 1.00 90.31 106 ASP A O 1
ATOM 858 N N . LEU A 1 107 ? -12.970 -4.622 17.932 1.00 90.75 107 LEU A N 1
ATOM 859 C CA . LEU A 1 107 ? -12.592 -3.763 19.057 1.00 90.75 107 LEU A CA 1
ATOM 860 C C . LEU A 1 107 ? -13.773 -2.915 19.548 1.00 90.75 107 LEU A C 1
ATOM 862 O O . LEU A 1 107 ? -14.053 -2.855 20.745 1.00 90.75 107 LEU A O 1
ATOM 866 N N . ARG A 1 108 ? -14.532 -2.319 18.621 1.00 87.62 108 ARG A N 1
ATOM 867 C CA . ARG A 1 108 ? -15.735 -1.546 18.956 1.00 87.62 108 ARG A CA 1
ATOM 868 C C . ARG A 1 108 ? -16.823 -2.391 19.611 1.00 87.62 108 ARG A C 1
ATOM 870 O O . ARG A 1 108 ? -17.469 -1.914 20.542 1.00 87.62 108 ARG A O 1
ATOM 877 N N . LYS A 1 109 ? -17.064 -3.615 19.126 1.00 88.19 109 LYS A N 1
ATOM 878 C CA . LYS A 1 109 ? -18.084 -4.495 19.720 1.00 88.19 109 LYS A CA 1
ATOM 879 C C . LYS A 1 109 ? -17.706 -4.839 21.155 1.00 88.19 109 LYS A C 1
ATOM 881 O O . LYS A 1 109 ? -18.529 -4.657 22.046 1.00 88.19 109 LYS A O 1
ATOM 886 N N . SER A 1 110 ? -16.455 -5.233 21.377 1.00 89.00 110 SER A N 1
ATOM 887 C CA . SER A 1 110 ? -15.930 -5.539 22.709 1.00 89.00 110 SER A CA 1
ATOM 888 C C . SER A 1 110 ? -15.984 -4.333 23.650 1.00 89.00 110 SER A C 1
ATOM 890 O O . SER A 1 110 ? -16.371 -4.476 24.807 1.00 89.00 110 SER A O 1
ATOM 892 N N . TYR A 1 111 ? -15.669 -3.134 23.154 1.00 88.81 111 TYR A N 1
ATOM 893 C CA . TYR A 1 111 ? -15.744 -1.899 23.936 1.00 88.81 111 TYR A CA 1
ATOM 894 C C . TYR A 1 111 ? -17.187 -1.543 24.332 1.00 88.81 111 TYR A C 1
ATOM 896 O O . TYR A 1 111 ? -17.462 -1.239 25.492 1.00 88.81 111 TYR A O 1
ATOM 904 N N . ASN A 1 112 ? -18.128 -1.639 23.388 1.00 86.12 112 ASN A N 1
ATOM 905 C CA . ASN A 1 112 ? -19.542 -1.357 23.641 1.00 86.12 112 ASN A CA 1
ATOM 906 C C . ASN A 1 112 ? -20.173 -2.342 24.635 1.00 86.12 112 ASN A C 1
ATOM 908 O O . ASN A 1 112 ? -20.988 -1.918 25.446 1.00 86.12 112 ASN 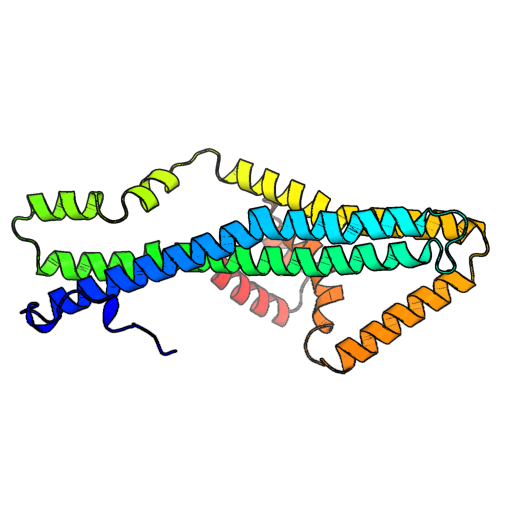A O 1
ATOM 912 N N . LEU A 1 113 ? -19.793 -3.625 24.601 1.00 87.19 113 LEU A N 1
ATOM 913 C CA . LEU A 1 113 ? -20.282 -4.620 25.564 1.00 87.19 113 LEU A CA 1
ATOM 914 C C . LEU A 1 113 ? -19.900 -4.253 27.001 1.00 87.19 113 LEU A C 1
ATOM 916 O O . LEU A 1 113 ? -20.726 -4.341 27.900 1.00 87.19 113 LEU A O 1
ATOM 920 N N . ILE A 1 114 ? -18.670 -3.786 27.214 1.00 85.94 114 ILE A N 1
ATOM 921 C CA . ILE A 1 114 ? -18.218 -3.389 28.551 1.00 85.94 114 ILE A CA 1
ATOM 922 C C . ILE A 1 114 ? -18.894 -2.092 28.997 1.00 85.94 114 ILE A C 1
ATOM 924 O O . ILE A 1 114 ? -19.279 -1.967 30.158 1.00 85.94 114 ILE A O 1
ATOM 928 N N . LEU A 1 115 ? -19.067 -1.134 28.082 1.00 84.44 115 LEU A N 1
ATOM 929 C CA . LEU A 1 115 ? -19.808 0.089 28.385 1.00 84.44 115 LEU A CA 1
ATOM 930 C C . LEU A 1 115 ? -21.260 -0.180 28.762 1.00 84.44 115 LEU A C 1
ATOM 932 O O . LEU A 1 115 ? -21.786 0.510 29.631 1.00 84.44 115 LEU A O 1
ATOM 936 N N . ASP A 1 116 ? -21.891 -1.184 28.156 1.00 84.12 116 ASP A N 1
ATOM 937 C CA . ASP A 1 116 ? -23.278 -1.537 28.460 1.00 84.12 116 ASP A CA 1
ATOM 938 C C . ASP A 1 116 ? -23.485 -1.975 29.899 1.00 84.12 116 ASP A C 1
ATOM 940 O O . ASP A 1 116 ? -24.577 -1.779 30.433 1.00 84.12 116 ASP A O 1
ATOM 944 N N . GLU A 1 117 ? -22.433 -2.519 30.504 1.00 82.38 117 GLU A N 1
ATOM 945 C CA . GLU A 1 117 ? -22.409 -3.002 31.878 1.00 82.38 117 GLU A CA 1
ATOM 946 C C . GLU A 1 117 ? -21.905 -1.963 32.891 1.00 82.38 117 GLU A C 1
ATOM 948 O O . GLU A 1 117 ? -22.047 -2.186 34.091 1.00 82.38 117 GLU A O 1
ATOM 953 N N . LEU A 1 118 ? -21.266 -0.877 32.440 1.00 80.31 118 LEU A N 1
ATOM 954 C CA . LEU A 1 118 ? -20.677 0.151 33.311 1.00 80.31 118 LEU A CA 1
ATOM 955 C C . LEU A 1 118 ? -21.440 1.480 33.293 1.00 80.31 118 LEU A C 1
ATOM 957 O O . LEU A 1 118 ? -21.415 2.206 34.286 1.00 80.31 118 LEU A O 1
ATOM 961 N N . ALA A 1 119 ? -22.079 1.836 32.178 1.00 74.94 119 ALA A N 1
ATOM 962 C CA . ALA A 1 119 ? -22.721 3.133 32.012 1.00 74.94 119 ALA A CA 1
ATOM 963 C C . ALA A 1 119 ? -24.191 3.106 32.467 1.00 74.94 119 ALA A C 1
ATOM 965 O O . ALA A 1 119 ? -25.043 2.481 31.834 1.00 74.94 119 ALA A O 1
ATOM 966 N N . HIS A 1 120 ? -24.492 3.866 33.520 1.00 71.88 120 HIS A N 1
ATOM 967 C CA . HIS A 1 120 ? -25.843 4.264 33.928 1.00 71.88 120 HIS A CA 1
ATOM 968 C C . HIS A 1 120 ? -25.863 5.794 34.090 1.00 71.88 120 HIS A C 1
ATOM 970 O O . HIS A 1 120 ? -24.890 6.322 34.636 1.00 71.88 120 HIS A O 1
ATOM 976 N N . PRO A 1 121 ? -26.913 6.532 33.666 1.00 78.38 121 PRO A N 1
ATOM 977 C CA . PRO A 1 121 ? -28.196 6.107 33.071 1.00 78.38 121 PRO A CA 1
ATOM 978 C C . PRO A 1 121 ? -28.141 5.757 31.563 1.00 78.38 121 PRO A C 1
ATOM 980 O O . PRO A 1 121 ? -27.193 6.117 30.866 1.00 78.38 121 PRO A O 1
ATOM 983 N N . GLU A 1 122 ? -29.188 5.103 31.033 1.00 75.69 122 GLU A N 1
ATOM 984 C CA . GLU A 1 122 ? -29.290 4.654 29.620 1.00 75.69 122 GLU A CA 1
ATOM 985 C C . GLU A 1 122 ? -29.183 5.789 28.574 1.00 75.69 122 GLU A C 1
ATOM 987 O O . GLU A 1 122 ? -28.697 5.579 27.457 1.00 75.69 122 GLU A O 1
ATOM 992 N N . GLU A 1 123 ? -29.572 7.014 28.934 1.00 72.38 123 GLU A N 1
ATOM 993 C CA . GLU A 1 123 ? -29.430 8.193 28.066 1.00 72.38 123 GLU A CA 1
ATOM 994 C C . GLU A 1 123 ? -27.953 8.513 27.783 1.00 72.38 123 GLU A C 1
ATOM 996 O O . GLU A 1 123 ? -27.552 8.687 26.630 1.00 72.38 123 GLU A O 1
ATOM 1001 N N . VAL A 1 124 ? -27.113 8.485 28.823 1.00 75.44 124 VAL A N 1
ATOM 1002 C CA . VAL A 1 124 ? -25.665 8.741 28.725 1.00 75.44 124 VAL A CA 1
ATOM 1003 C C . VAL A 1 124 ? -24.971 7.639 27.920 1.00 75.44 124 VAL A C 1
ATOM 1005 O O . VAL A 1 124 ? -24.085 7.908 27.109 1.00 75.44 124 VAL A O 1
ATOM 1008 N N . LYS A 1 125 ? -25.418 6.393 28.086 1.00 76.19 125 LYS A N 1
ATOM 1009 C CA . LYS A 1 125 ? -24.922 5.218 27.357 1.00 76.19 125 LYS A CA 1
ATOM 1010 C C . LYS A 1 125 ? -25.179 5.310 25.851 1.00 76.19 125 LYS A C 1
ATOM 1012 O O . LYS A 1 125 ? -24.295 4.989 25.053 1.00 76.19 125 LYS A O 1
ATOM 1017 N N . THR A 1 126 ? -26.355 5.787 25.451 1.00 77.06 126 THR A N 1
ATOM 1018 C CA . THR A 1 126 ? -26.713 5.948 24.033 1.00 77.06 126 THR A CA 1
ATOM 1019 C C . THR A 1 126 ? -25.859 7.017 23.349 1.00 77.06 126 THR A C 1
ATOM 1021 O O . THR A 1 126 ? -25.367 6.789 22.241 1.00 77.06 126 THR A O 1
ATOM 1024 N N . GLU A 1 127 ? -25.623 8.150 24.011 1.00 78.38 127 GLU A N 1
ATOM 1025 C CA . GLU A 1 127 ? -24.769 9.220 23.478 1.00 78.38 127 GLU A CA 1
ATOM 1026 C C . GLU A 1 127 ? -23.285 8.819 23.444 1.00 78.38 127 GLU A C 1
ATOM 1028 O O . GLU A 1 127 ? -22.614 9.012 22.426 1.00 78.38 127 GLU A O 1
ATOM 1033 N N . LEU A 1 128 ? -22.782 8.142 24.483 1.00 77.38 128 LEU A N 1
ATOM 1034 C CA . LEU A 1 128 ? -21.418 7.599 24.505 1.00 77.38 128 LEU A CA 1
ATOM 1035 C C . LEU A 1 128 ? -21.161 6.643 23.334 1.00 77.38 128 LEU A C 1
ATOM 1037 O O . LEU A 1 128 ? -20.160 6.784 22.632 1.00 77.38 128 LEU A O 1
ATOM 1041 N N . LYS A 1 129 ? -22.085 5.719 23.051 1.00 77.94 129 LYS A N 1
ATOM 1042 C CA . LYS A 1 129 ? -21.968 4.787 21.914 1.00 77.94 129 LYS A CA 1
ATOM 1043 C C . LYS A 1 129 ? -21.916 5.466 20.546 1.00 77.94 129 LYS A C 1
ATOM 1045 O O . LYS A 1 129 ? -21.344 4.897 19.609 1.00 77.94 129 LYS A O 1
ATOM 1050 N N . LYS A 1 130 ? -22.555 6.632 20.403 1.00 78.25 130 LYS A N 1
ATOM 1051 C CA . LYS A 1 130 ? -22.512 7.432 19.169 1.00 78.25 130 LYS A CA 1
ATOM 1052 C C . LYS A 1 130 ? -21.182 8.171 19.036 1.00 78.25 130 LYS A C 1
ATOM 1054 O O . LYS A 1 130 ? -20.629 8.221 17.939 1.00 78.25 130 LYS A O 1
ATOM 1059 N N . LEU A 1 131 ? -20.672 8.719 20.139 1.00 77.56 131 LEU A N 1
ATOM 1060 C CA . LEU A 1 131 ? -19.406 9.456 20.174 1.00 77.56 131 LEU A CA 1
ATOM 1061 C C . LEU A 1 131 ? -18.199 8.528 19.987 1.00 77.56 131 LEU A C 1
ATOM 1063 O O . LEU A 1 131 ? -17.251 8.854 19.268 1.00 77.56 131 LEU A O 1
ATOM 1067 N N . ILE A 1 132 ? -18.241 7.344 20.594 1.00 79.06 132 ILE A N 1
ATOM 1068 C CA . ILE A 1 132 ? -17.146 6.378 20.559 1.00 79.06 132 ILE A CA 1
ATOM 1069 C C . ILE A 1 132 ? -17.033 5.743 19.174 1.00 79.06 132 ILE A C 1
ATOM 1071 O O . ILE A 1 132 ? -17.941 5.075 18.673 1.00 79.06 132 ILE A O 1
ATOM 1075 N N . PHE A 1 133 ? -15.876 5.979 18.553 1.00 76.31 133 PHE A N 1
ATOM 1076 C CA . PHE A 1 133 ? -15.604 5.680 17.146 1.00 76.31 133 PHE A CA 1
ATOM 1077 C C . PHE A 1 133 ? -16.552 6.400 16.168 1.00 76.31 133 PHE A C 1
ATOM 1079 O O . PHE A 1 133 ? -16.724 5.948 15.035 1.00 76.31 133 PHE A O 1
ATOM 1086 N N . GLY A 1 134 ? -17.138 7.540 16.563 1.00 76.25 134 GLY A N 1
ATOM 1087 C CA . GLY A 1 134 ? -18.033 8.325 15.705 1.00 76.25 134 GLY A CA 1
ATOM 1088 C C . GLY A 1 134 ? -17.376 8.732 14.380 1.00 76.25 134 GLY A C 1
ATOM 1089 O O . GLY A 1 134 ? -17.996 8.628 13.322 1.00 76.25 134 GLY A O 1
ATOM 1090 N N . TRP A 1 135 ? -16.083 9.076 14.412 1.00 77.31 135 TRP A N 1
ATOM 1091 C CA . TRP A 1 135 ? -15.288 9.372 13.213 1.00 77.31 135 TRP A CA 1
ATOM 1092 C C . TRP A 1 135 ? -15.195 8.185 12.240 1.00 77.31 135 TRP A C 1
ATOM 1094 O O . TRP A 1 135 ? -15.358 8.349 11.031 1.00 77.31 135 TRP A O 1
ATOM 1104 N N . GLU A 1 136 ? -15.002 6.972 12.764 1.00 81.25 136 GLU A N 1
ATOM 1105 C CA . GLU A 1 136 ? -14.913 5.747 11.957 1.00 81.25 136 GLU A CA 1
ATOM 1106 C C . GLU A 1 136 ? -16.257 5.411 11.281 1.00 81.25 136 GLU A C 1
ATOM 1108 O O . GLU A 1 136 ? -16.287 4.741 10.246 1.00 81.25 136 GLU A O 1
ATOM 1113 N N . HIS A 1 137 ? -17.378 5.894 11.832 1.00 70.88 137 HIS A N 1
ATOM 1114 C CA . HIS A 1 137 ? -18.706 5.728 11.243 1.00 70.88 137 HIS A CA 1
ATOM 1115 C C . HIS A 1 137 ? -19.074 6.847 10.264 1.00 70.88 137 HIS A C 1
ATOM 1117 O O . HIS A 1 137 ? -19.632 6.561 9.206 1.00 70.88 137 HIS A O 1
ATOM 1123 N N . TYR A 1 138 ? -18.738 8.100 10.581 1.00 76.44 138 TYR A N 1
ATOM 1124 C CA . TYR A 1 138 ? -19.041 9.257 9.733 1.00 76.44 138 TYR A CA 1
ATOM 1125 C C . TYR A 1 138 ? -18.489 9.075 8.313 1.00 76.44 138 TYR A C 1
ATOM 1127 O O . TYR A 1 138 ? -19.202 9.261 7.326 1.00 76.44 138 TYR A O 1
ATOM 1135 N N . HIS A 1 139 ? -17.254 8.582 8.199 1.00 69.25 139 HIS A N 1
ATOM 1136 C CA . HIS A 1 139 ? -16.611 8.363 6.904 1.00 69.25 139 HIS A CA 1
ATOM 1137 C C . HIS A 1 139 ? -17.157 7.165 6.102 1.00 69.25 139 HIS A C 1
ATOM 1139 O O . HIS A 1 139 ? -16.752 6.952 4.957 1.00 69.25 139 HIS A O 1
ATOM 1145 N N . LYS A 1 140 ? -18.080 6.370 6.662 1.00 67.75 140 LYS A N 1
ATOM 1146 C CA . LYS A 1 140 ? -18.683 5.218 5.973 1.00 67.75 140 LYS A CA 1
ATOM 1147 C C . LYS A 1 140 ? -19.629 5.640 4.849 1.00 67.75 140 LYS A C 1
ATOM 1149 O O . LYS A 1 140 ? -19.714 4.930 3.850 1.00 67.75 140 LYS A O 1
ATOM 1154 N N . ASN A 1 141 ? -20.299 6.780 5.008 1.00 67.12 141 ASN A N 1
ATOM 1155 C CA . ASN A 1 141 ? -21.322 7.271 4.078 1.00 67.12 141 ASN A CA 1
ATOM 1156 C C . ASN A 1 141 ? -20.736 8.105 2.934 1.00 67.12 141 ASN A C 1
ATOM 1158 O O . ASN A 1 141 ? -21.428 8.908 2.318 1.00 67.12 141 ASN A O 1
ATOM 1162 N N . ASP A 1 142 ? -19.449 7.933 2.661 1.00 78.69 142 ASP A N 1
ATOM 1163 C CA . ASP A 1 142 ? -18.781 8.643 1.591 1.00 78.69 142 ASP A CA 1
ATOM 1164 C C . ASP A 1 142 ? -19.183 8.073 0.224 1.00 78.69 142 ASP A C 1
ATOM 1166 O O . ASP A 1 142 ? -18.745 6.988 -0.177 1.00 78.69 142 ASP A O 1
ATOM 1170 N N . THR A 1 143 ? -20.021 8.829 -0.486 1.00 80.75 143 THR A N 1
ATOM 1171 C CA . THR A 1 143 ? -20.564 8.497 -1.809 1.00 80.75 143 THR A CA 1
ATOM 1172 C C . THR A 1 143 ? -19.472 8.229 -2.847 1.00 80.75 143 THR A C 1
ATOM 1174 O O . THR A 1 143 ? -19.657 7.402 -3.735 1.00 80.75 143 THR A O 1
ATOM 1177 N N . TYR A 1 144 ? -18.297 8.850 -2.709 1.00 80.88 144 TYR A N 1
ATOM 1178 C CA . TYR A 1 144 ? -17.213 8.774 -3.696 1.00 80.88 144 TYR A CA 1
ATOM 1179 C C . TYR A 1 144 ? -16.211 7.647 -3.410 1.00 80.88 144 TYR A C 1
ATOM 1181 O O . TYR A 1 144 ? -15.131 7.585 -4.003 1.00 80.88 144 TYR A O 1
ATOM 1189 N N . LYS A 1 145 ? -16.531 6.736 -2.483 1.00 80.69 145 LYS A N 1
ATOM 1190 C CA . LYS A 1 145 ? -15.625 5.652 -2.082 1.00 80.69 145 LYS A CA 1
ATOM 1191 C C . LYS A 1 145 ? -15.259 4.722 -3.240 1.00 80.69 145 LYS A C 1
ATOM 1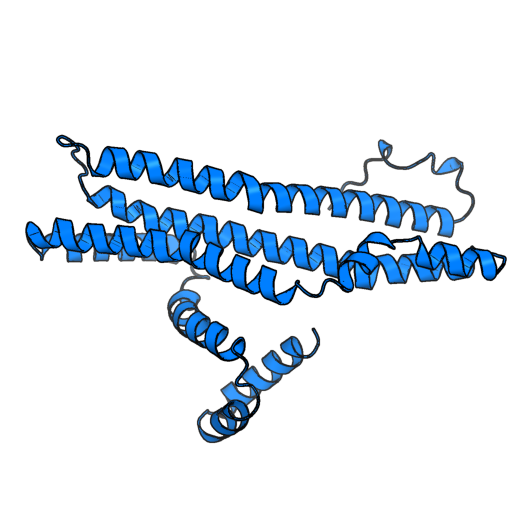193 O O . LYS A 1 145 ? -14.119 4.264 -3.305 1.00 80.69 145 LYS A O 1
ATOM 1198 N N . GLU A 1 146 ? -16.205 4.419 -4.123 1.00 80.94 146 GLU A N 1
ATOM 1199 C CA . GLU A 1 146 ? -15.957 3.548 -5.278 1.00 80.94 146 GLU A CA 1
ATOM 1200 C C . GLU A 1 146 ? -15.107 4.255 -6.335 1.00 80.94 146 GLU A C 1
ATOM 1202 O O . GLU A 1 146 ? -14.106 3.698 -6.783 1.00 80.94 146 GLU A O 1
ATOM 1207 N N . GLU A 1 147 ? -15.430 5.511 -6.645 1.00 84.81 147 GLU A N 1
ATOM 1208 C CA . GLU A 1 147 ? -14.669 6.331 -7.591 1.00 84.81 147 GLU A CA 1
ATOM 1209 C C . GLU A 1 147 ? -13.213 6.493 -7.156 1.00 84.81 147 GLU A C 1
ATOM 1211 O O . GLU A 1 147 ? -12.300 6.235 -7.939 1.00 84.81 147 GLU A O 1
ATOM 1216 N N . ARG A 1 148 ? -12.964 6.812 -5.878 1.00 85.62 148 ARG A N 1
ATOM 1217 C CA . ARG A 1 148 ? -11.591 6.918 -5.361 1.00 85.62 148 ARG A CA 1
ATOM 1218 C C . ARG A 1 148 ? -10.817 5.612 -5.487 1.00 85.62 148 ARG A C 1
ATOM 1220 O O . ARG A 1 148 ? -9.637 5.652 -5.820 1.00 85.62 148 ARG A O 1
ATOM 1227 N N . LYS A 1 149 ? -11.460 4.461 -5.264 1.00 84.56 149 LYS A N 1
ATOM 1228 C CA . LYS A 1 149 ? -10.812 3.149 -5.426 1.00 84.56 149 LYS A CA 1
ATOM 1229 C C . LYS A 1 149 ? -10.469 2.854 -6.882 1.00 84.56 149 LYS A C 1
ATOM 1231 O O . LYS A 1 149 ? -9.410 2.288 -7.143 1.00 84.56 149 LYS A O 1
ATOM 1236 N N . ILE A 1 150 ? -11.334 3.238 -7.819 1.00 84.25 150 ILE A N 1
ATOM 1237 C CA . ILE A 1 150 ? -11.076 3.080 -9.254 1.00 84.25 150 ILE A CA 1
ATOM 1238 C C . ILE A 1 150 ? -9.917 3.983 -9.679 1.00 84.25 150 ILE A C 1
ATOM 1240 O O . ILE A 1 150 ? -8.972 3.498 -10.299 1.00 84.25 150 ILE A O 1
ATOM 1244 N N . THR A 1 151 ? -9.937 5.259 -9.288 1.00 85.88 151 THR A N 1
ATOM 1245 C CA . THR A 1 151 ? -8.844 6.202 -9.564 1.00 85.88 151 THR A CA 1
ATOM 1246 C C . THR A 1 151 ? -7.529 5.711 -8.963 1.00 85.88 151 THR A C 1
ATOM 1248 O O . THR A 1 151 ? -6.506 5.709 -9.641 1.00 85.88 151 THR A O 1
ATOM 1251 N N . GLN A 1 152 ? -7.553 5.213 -7.725 1.00 87.31 152 GLN A N 1
ATOM 1252 C CA . GLN A 1 152 ? -6.379 4.639 -7.070 1.00 87.31 152 GLN A CA 1
ATOM 1253 C C . GLN A 1 152 ? -5.858 3.405 -7.818 1.00 87.31 152 GLN A C 1
ATOM 1255 O O . GLN A 1 152 ? -4.657 3.298 -8.047 1.00 87.31 152 GLN A O 1
ATOM 1260 N N . LEU A 1 153 ? -6.736 2.493 -8.251 1.00 87.00 153 LEU A N 1
ATOM 1261 C CA . LEU A 1 153 ? -6.338 1.335 -9.056 1.00 87.00 153 LEU A CA 1
ATOM 1262 C C . LEU A 1 153 ? -5.708 1.765 -10.385 1.00 87.00 153 LEU A C 1
ATOM 1264 O O . LEU A 1 153 ? -4.672 1.229 -10.768 1.00 87.00 153 LEU A O 1
ATOM 1268 N N . PHE A 1 154 ? -6.313 2.733 -11.070 1.00 86.50 154 PHE A N 1
ATOM 1269 C CA . PHE A 1 154 ? -5.801 3.259 -12.330 1.00 86.50 154 PHE A CA 1
ATOM 1270 C C . PHE A 1 154 ? -4.404 3.868 -12.163 1.00 86.50 154 PHE A C 1
ATOM 1272 O O . PHE A 1 154 ? -3.482 3.484 -12.883 1.00 86.50 154 PHE A O 1
ATOM 1279 N N . VAL A 1 155 ? -4.223 4.741 -11.166 1.00 88.94 155 VAL A N 1
ATOM 1280 C CA . VAL A 1 155 ? -2.916 5.330 -10.838 1.00 88.94 155 VAL A CA 1
ATOM 1281 C C . VAL A 1 155 ? -1.909 4.236 -10.485 1.00 88.94 155 VAL A C 1
ATOM 1283 O O . VAL A 1 155 ? -0.809 4.231 -11.025 1.00 88.94 155 VAL A O 1
ATOM 1286 N N . ASN A 1 156 ? -2.290 3.246 -9.677 1.00 89.44 156 ASN A N 1
ATOM 1287 C CA . ASN A 1 156 ? -1.400 2.144 -9.309 1.00 89.44 156 ASN A CA 1
ATOM 1288 C C . ASN A 1 156 ? -0.972 1.298 -10.515 1.00 89.44 156 ASN A C 1
ATOM 1290 O O . ASN A 1 156 ? 0.180 0.873 -10.576 1.00 89.44 156 ASN A O 1
ATOM 1294 N N . LEU A 1 157 ? -1.859 1.059 -11.484 1.00 88.06 157 LEU A N 1
ATOM 1295 C CA . LEU A 1 157 ? -1.502 0.353 -12.717 1.00 88.06 157 LEU A CA 1
ATOM 1296 C C . LEU A 1 157 ? -0.536 1.179 -13.569 1.00 88.06 157 LEU A C 1
ATOM 1298 O O . LEU A 1 157 ? 0.456 0.635 -14.056 1.00 88.06 157 LEU A O 1
ATOM 1302 N N . LEU A 1 158 ? -0.790 2.482 -13.729 1.00 89.44 158 LEU A N 1
ATOM 1303 C CA . LEU A 1 158 ? 0.124 3.392 -14.432 1.00 89.44 158 LEU A CA 1
ATOM 1304 C C . LEU A 1 158 ? 1.509 3.390 -13.791 1.00 89.44 158 LEU A C 1
ATOM 1306 O O . LEU A 1 158 ? 2.517 3.152 -14.461 1.00 89.44 158 LEU A O 1
ATOM 1310 N N . THR A 1 159 ? 1.543 3.585 -12.479 1.00 89.00 159 THR A N 1
ATOM 1311 C CA . THR A 1 159 ? 2.771 3.651 -11.705 1.00 89.00 159 THR A CA 1
ATOM 1312 C C . THR A 1 159 ? 3.485 2.299 -11.735 1.00 89.00 159 THR A C 1
ATOM 1314 O O . THR A 1 159 ? 4.540 2.196 -12.347 1.00 89.00 159 THR A O 1
ATOM 1317 N N . PHE A 1 160 ? 2.914 1.227 -11.192 1.00 89.69 160 PHE A N 1
ATOM 1318 C CA . PHE A 1 160 ? 3.660 -0.013 -10.935 1.00 89.69 160 PHE A CA 1
ATOM 1319 C C . PHE A 1 160 ? 3.677 -1.032 -12.080 1.00 89.69 160 PHE A C 1
ATOM 1321 O O . PHE A 1 160 ? 4.482 -1.957 -12.043 1.00 89.69 160 PHE A O 1
ATOM 1328 N N . VAL A 1 161 ? 2.812 -0.914 -13.090 1.00 88.31 161 VAL A N 1
ATOM 1329 C CA . VAL A 1 161 ? 2.764 -1.890 -14.194 1.00 88.31 161 VAL A CA 1
ATOM 1330 C C . VAL A 1 161 ? 3.228 -1.248 -15.490 1.00 88.31 161 VAL A C 1
ATOM 1332 O O . VAL A 1 161 ? 4.220 -1.684 -16.078 1.00 88.31 161 VAL A O 1
ATOM 1335 N N . PHE A 1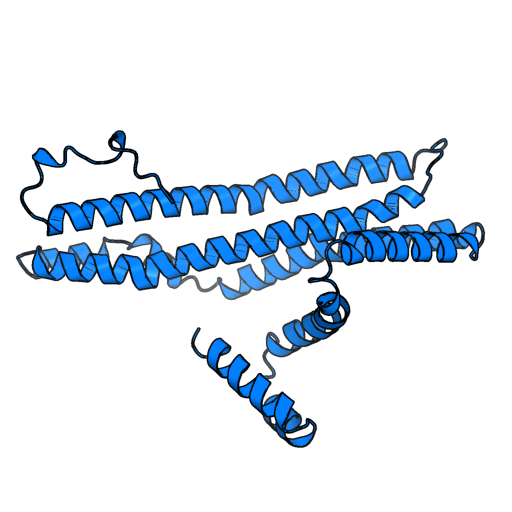 162 ? 2.553 -0.184 -15.923 1.00 90.62 162 PHE A N 1
ATOM 1336 C CA . PHE A 1 162 ? 2.854 0.439 -17.207 1.00 90.62 162 PHE A CA 1
ATOM 1337 C C . PHE A 1 162 ? 4.256 1.046 -17.246 1.00 90.62 162 PHE A C 1
ATOM 1339 O O . PHE A 1 162 ? 4.926 0.894 -18.262 1.00 90.62 162 PHE A O 1
ATOM 1346 N N . SER A 1 163 ? 4.755 1.628 -16.153 1.00 91.88 163 SER A N 1
ATOM 1347 C CA . SER A 1 163 ? 6.130 2.158 -16.118 1.00 91.88 163 SER A CA 1
ATOM 1348 C C . SER A 1 163 ? 7.185 1.076 -16.399 1.00 91.88 163 SER A C 1
ATOM 1350 O O . SER A 1 163 ? 8.113 1.295 -17.179 1.00 91.88 163 SER A O 1
ATOM 1352 N N . GLY A 1 164 ? 7.013 -0.124 -15.832 1.00 90.88 164 GLY A N 1
ATOM 1353 C CA . GLY A 1 164 ? 7.883 -1.271 -16.106 1.00 90.88 164 GLY A CA 1
ATOM 1354 C C . GLY A 1 164 ? 7.752 -1.777 -17.545 1.00 90.88 164 GLY A C 1
ATOM 1355 O O . GLY A 1 164 ? 8.758 -2.022 -18.209 1.00 90.88 164 GLY A O 1
ATOM 1356 N N . LEU A 1 165 ? 6.521 -1.881 -18.056 1.00 87.31 165 LEU A N 1
ATOM 1357 C CA . LEU A 1 165 ? 6.268 -2.300 -19.440 1.00 87.31 165 LEU A CA 1
ATOM 1358 C C . LEU A 1 165 ? 6.845 -1.315 -20.463 1.00 87.31 165 LEU A C 1
ATOM 1360 O O . LEU A 1 165 ? 7.420 -1.752 -21.456 1.00 87.31 165 LEU A O 1
ATOM 1364 N N . ILE A 1 166 ? 6.735 -0.008 -20.214 1.00 90.50 166 ILE A N 1
ATOM 1365 C CA . ILE A 1 166 ? 7.305 1.039 -21.069 1.00 90.50 166 ILE A CA 1
ATOM 1366 C C . ILE A 1 166 ? 8.829 0.921 -21.094 1.00 90.50 166 ILE A C 1
ATOM 1368 O O . ILE A 1 166 ? 9.414 0.904 -22.174 1.00 90.50 166 ILE A O 1
ATOM 1372 N N . ALA A 1 167 ? 9.480 0.768 -19.937 1.00 92.00 167 ALA A N 1
ATOM 1373 C CA . ALA A 1 167 ? 10.931 0.587 -19.884 1.00 92.00 167 ALA A CA 1
ATOM 1374 C C . ALA A 1 167 ? 11.388 -0.672 -20.641 1.00 92.00 167 ALA A C 1
ATOM 1376 O O . ALA A 1 167 ? 12.365 -0.625 -21.391 1.00 92.00 167 ALA A O 1
ATOM 1377 N N . LEU A 1 168 ? 10.649 -1.779 -20.504 1.00 89.56 168 LEU A N 1
ATOM 1378 C CA . LEU A 1 168 ? 10.914 -3.009 -21.250 1.00 89.56 168 LEU A CA 1
ATOM 1379 C C . LEU A 1 168 ? 10.711 -2.817 -22.762 1.00 89.56 168 LEU A C 1
ATOM 1381 O O . LEU A 1 168 ? 11.533 -3.276 -23.550 1.00 89.56 168 LEU A O 1
ATOM 1385 N N . ALA A 1 169 ? 9.651 -2.123 -23.177 1.00 88.06 169 ALA A N 1
ATOM 1386 C CA . ALA A 1 169 ? 9.387 -1.833 -24.584 1.00 88.06 169 ALA A CA 1
ATOM 1387 C C . ALA A 1 169 ? 10.491 -0.959 -25.197 1.00 88.06 169 ALA A C 1
ATOM 1389 O O . ALA A 1 169 ? 11.003 -1.288 -26.265 1.00 88.06 169 ALA A O 1
ATOM 1390 N N . ILE A 1 170 ? 10.915 0.098 -24.495 1.00 89.38 170 ILE A N 1
ATOM 1391 C CA . ILE A 1 170 ? 12.032 0.960 -24.907 1.00 89.38 170 ILE A CA 1
ATOM 1392 C C . ILE A 1 170 ? 13.309 0.128 -25.063 1.00 89.38 170 ILE A C 1
ATOM 1394 O O . ILE A 1 170 ? 13.976 0.218 -26.091 1.00 89.38 170 ILE A O 1
ATOM 1398 N N . PHE A 1 171 ? 13.621 -0.729 -24.088 1.00 89.12 171 PHE A N 1
ATOM 1399 C CA . PHE A 1 171 ? 14.765 -1.636 -24.174 1.00 89.12 171 PHE A CA 1
ATOM 1400 C C . PHE A 1 171 ? 14.713 -2.524 -25.426 1.00 89.12 171 PHE A C 1
ATOM 1402 O O . PHE A 1 171 ? 15.708 -2.636 -26.143 1.00 89.12 171 PHE A O 1
ATOM 1409 N N . LEU A 1 172 ? 13.560 -3.141 -25.704 1.00 87.31 172 LEU A N 1
ATOM 1410 C CA . LEU A 1 172 ? 13.392 -4.029 -26.855 1.00 87.31 172 LEU A CA 1
ATOM 1411 C C . LEU A 1 172 ? 13.529 -3.283 -28.187 1.00 87.31 172 LEU A C 1
ATOM 1413 O O . LEU A 1 172 ? 14.167 -3.804 -29.098 1.00 87.31 172 LEU A O 1
ATOM 1417 N N . VAL A 1 173 ? 12.977 -2.071 -28.294 1.00 88.25 173 VAL A N 1
ATOM 1418 C CA . VAL A 1 173 ? 13.073 -1.244 -29.509 1.00 88.25 173 VAL A CA 1
ATOM 1419 C C . VAL A 1 173 ? 14.512 -0.792 -29.751 1.00 88.25 173 VAL A C 1
ATOM 1421 O O . VAL A 1 173 ? 15.034 -0.976 -30.850 1.00 88.25 173 VAL A O 1
ATOM 1424 N N . LEU A 1 174 ? 15.180 -0.253 -28.726 1.00 85.38 174 LEU A N 1
ATOM 1425 C CA . LEU A 1 174 ? 16.535 0.283 -28.866 1.00 85.38 174 LEU A CA 1
ATOM 1426 C C . LEU A 1 174 ? 17.555 -0.826 -29.141 1.00 85.38 174 LEU A C 1
ATOM 1428 O O . LEU A 1 174 ? 18.348 -0.719 -30.075 1.00 85.38 174 LEU A O 1
ATOM 1432 N N . LYS A 1 175 ? 17.489 -1.938 -28.400 1.00 75.62 175 LYS A N 1
ATOM 1433 C CA . LYS A 1 175 ? 18.421 -3.061 -28.577 1.00 75.62 175 LYS A CA 1
ATOM 1434 C C . LYS A 1 175 ? 18.089 -3.925 -29.798 1.00 75.62 175 LYS A C 1
ATOM 1436 O O . LYS A 1 175 ? 18.982 -4.519 -30.398 1.00 75.62 175 LYS A O 1
ATOM 1441 N N . GLY A 1 176 ? 16.815 -3.985 -30.193 1.00 65.25 176 GLY A N 1
ATOM 1442 C CA . GLY A 1 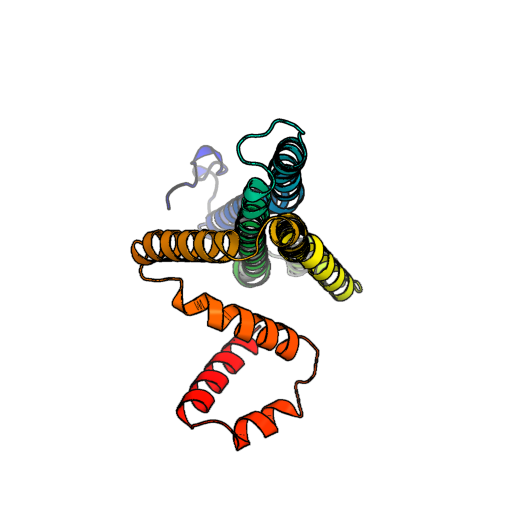176 ? 16.371 -4.640 -31.425 1.00 65.25 176 GLY A CA 1
ATOM 1443 C C . GLY A 1 176 ? 16.979 -4.022 -32.686 1.00 65.25 176 GLY A C 1
ATOM 1444 O O . GLY A 1 176 ? 17.152 -4.737 -33.672 1.00 65.25 176 GLY A O 1
ATOM 1445 N N . SER A 1 177 ? 17.373 -2.744 -32.626 1.00 59.22 177 SER A N 1
ATOM 1446 C CA . SER A 1 177 ? 18.055 -2.049 -33.723 1.00 59.22 177 SER A CA 1
ATOM 1447 C C . SER A 1 177 ? 19.533 -2.439 -33.904 1.00 59.22 177 SER A C 1
ATOM 1449 O O . SER A 1 177 ? 20.051 -2.288 -35.005 1.00 59.22 177 SER A O 1
ATOM 1451 N N . GLU A 1 178 ? 20.198 -3.003 -32.883 1.00 58.34 178 GLU A N 1
ATOM 1452 C CA . GLU A 1 178 ? 21.653 -3.252 -32.914 1.00 58.34 178 GLU A CA 1
ATOM 1453 C C . GLU A 1 178 ? 22.068 -4.718 -33.144 1.00 58.34 178 GLU A C 1
ATOM 1455 O O . GLU A 1 178 ? 23.196 -4.956 -33.564 1.00 58.34 178 GLU A O 1
ATOM 1460 N N . SER A 1 179 ? 21.200 -5.711 -32.899 1.00 54.97 179 SER A N 1
ATOM 1461 C CA . SER A 1 179 ? 21.274 -7.118 -33.377 1.00 54.97 179 SER A CA 1
ATOM 1462 C C . SER A 1 179 ? 20.428 -8.028 -32.472 1.00 54.97 179 SER A C 1
ATOM 1464 O O . SER A 1 179 ? 20.738 -8.291 -31.310 1.00 54.97 179 SER A O 1
ATOM 1466 N N . SER A 1 180 ? 19.332 -8.562 -33.018 1.00 53.00 180 SER A N 1
ATOM 1467 C CA . SER A 1 180 ? 18.259 -9.236 -32.261 1.00 53.00 180 SER A CA 1
ATOM 1468 C C . SER A 1 180 ? 18.635 -10.534 -31.512 1.00 53.00 180 SER A C 1
ATOM 1470 O O . SER A 1 180 ? 17.823 -11.031 -30.735 1.00 53.00 180 SER A O 1
ATOM 1472 N N . GLN A 1 181 ? 19.838 -11.099 -31.672 1.00 53.25 181 GLN A N 1
ATOM 1473 C CA . GLN A 1 181 ? 20.184 -12.406 -31.080 1.00 53.25 181 GLN A CA 1
ATOM 1474 C C . GLN A 1 181 ? 20.800 -12.333 -29.667 1.00 53.25 181 GLN A C 1
ATOM 1476 O O . GLN A 1 181 ? 20.551 -13.220 -28.848 1.00 53.25 181 GLN A O 1
ATOM 1481 N N . ALA A 1 182 ? 21.530 -11.265 -29.320 1.00 55.56 182 ALA A N 1
ATOM 1482 C CA . ALA A 1 182 ? 22.170 -11.133 -28.001 1.00 55.56 182 ALA A CA 1
ATOM 1483 C C . ALA A 1 182 ? 21.189 -10.708 -26.885 1.00 55.56 182 ALA A C 1
ATOM 1485 O O . ALA A 1 182 ? 21.374 -11.006 -25.702 1.00 55.56 182 ALA A O 1
ATOM 1486 N N . SER A 1 183 ? 20.101 -10.024 -27.241 1.00 54.47 183 SER A N 1
ATOM 1487 C CA . SER A 1 183 ? 19.079 -9.550 -26.294 1.00 54.47 183 SER A CA 1
ATOM 1488 C C . SER A 1 183 ? 18.256 -10.688 -25.699 1.00 54.47 183 SER A C 1
ATOM 1490 O O . SER A 1 183 ? 17.989 -10.701 -24.497 1.00 54.47 183 SER A O 1
ATOM 1492 N N . ILE A 1 184 ? 17.906 -11.671 -26.533 1.00 57.44 184 ILE A N 1
ATOM 1493 C CA . ILE A 1 184 ? 17.094 -12.832 -26.152 1.00 57.44 184 ILE A CA 1
ATOM 1494 C C . ILE A 1 184 ? 17.871 -13.734 -25.185 1.00 57.44 184 ILE A C 1
ATOM 1496 O O . ILE A 1 184 ? 17.312 -14.205 -24.192 1.00 57.44 184 ILE A O 1
ATOM 1500 N N . SER A 1 185 ? 19.175 -13.924 -25.411 1.00 57.34 185 SER A N 1
ATOM 1501 C CA . SER A 1 185 ? 20.026 -14.716 -24.514 1.00 57.34 185 SER A CA 1
ATOM 1502 C C . SER A 1 185 ? 20.238 -14.032 -23.159 1.00 57.34 185 SER A C 1
ATOM 1504 O O . SER A 1 185 ? 20.192 -14.714 -22.134 1.00 57.34 185 SER A O 1
ATOM 1506 N N . THR A 1 186 ? 20.373 -12.699 -23.129 1.00 61.34 186 THR A N 1
ATOM 1507 C CA . THR A 1 186 ? 20.519 -11.904 -21.891 1.00 61.34 186 THR A CA 1
ATOM 1508 C C . THR A 1 186 ? 19.235 -11.924 -21.051 1.00 61.34 186 THR A C 1
ATOM 1510 O O . THR A 1 186 ? 19.269 -12.133 -19.840 1.00 61.34 186 THR A O 1
ATOM 1513 N N . PHE A 1 187 ? 18.072 -11.775 -21.690 1.00 54.84 187 PHE A N 1
ATOM 1514 C CA . PHE A 1 187 ? 16.781 -11.849 -20.999 1.00 54.84 187 PHE A CA 1
ATOM 1515 C C . PHE A 1 187 ? 16.494 -13.271 -20.490 1.00 54.84 187 PHE A C 1
ATOM 1517 O O . PHE A 1 187 ? 16.063 -13.451 -19.354 1.00 54.84 187 PHE A O 1
ATOM 1524 N N . SER A 1 188 ? 16.829 -14.298 -21.282 1.00 60.69 188 SER A N 1
ATOM 1525 C CA . SER A 1 188 ? 16.754 -15.699 -20.848 1.00 60.69 188 SER A CA 1
ATOM 1526 C C . SER A 1 188 ? 17.671 -15.987 -19.656 1.00 60.69 188 SER A C 1
ATOM 1528 O O . SER A 1 188 ? 17.278 -16.722 -18.754 1.00 60.69 188 SER A O 1
ATOM 1530 N N . SER A 1 189 ? 18.871 -15.402 -19.610 1.00 61.09 189 SER A N 1
ATOM 1531 C CA . SER A 1 189 ? 19.801 -15.578 -18.487 1.00 61.09 189 SER A CA 1
ATOM 1532 C C . SER A 1 189 ? 19.384 -14.796 -17.239 1.00 61.09 189 SER A C 1
ATOM 1534 O O . SER A 1 189 ? 19.555 -15.320 -16.143 1.00 61.09 189 SER A O 1
ATOM 1536 N N . LEU A 1 190 ? 18.732 -13.637 -17.373 1.00 60.72 190 LEU A N 1
ATOM 1537 C CA . LEU A 1 190 ? 18.087 -12.941 -16.250 1.00 60.72 190 LEU A CA 1
ATOM 1538 C C . LEU A 1 190 ? 16.888 -13.718 -15.697 1.00 60.72 190 LEU A C 1
ATOM 1540 O O . LEU A 1 190 ? 16.780 -13.872 -14.483 1.00 60.72 190 LEU A O 1
ATOM 1544 N N . ILE A 1 191 ? 16.037 -14.284 -16.562 1.00 64.69 191 ILE A N 1
ATOM 1545 C CA . ILE A 1 191 ? 14.947 -15.180 -16.139 1.00 64.69 191 ILE A CA 1
ATOM 1546 C C . ILE A 1 191 ? 15.515 -16.416 -15.444 1.00 64.69 191 ILE A C 1
ATOM 1548 O O . ILE A 1 191 ? 15.000 -16.818 -14.408 1.00 64.69 191 ILE A O 1
ATOM 1552 N N . LYS A 1 192 ? 16.591 -17.011 -15.969 1.00 63.53 192 LYS A N 1
ATOM 1553 C CA . LYS A 1 192 ? 17.252 -18.166 -15.342 1.00 63.53 192 LYS A CA 1
ATOM 1554 C C . LYS A 1 192 ? 17.909 -17.799 -14.010 1.00 63.53 192 LYS A C 1
ATOM 1556 O O . LYS A 1 192 ? 17.773 -18.549 -13.053 1.00 63.53 192 LYS A O 1
ATOM 1561 N N . GLY A 1 193 ? 18.559 -16.639 -13.907 1.00 58.66 193 GLY A N 1
ATOM 1562 C CA . GLY A 1 193 ? 19.105 -16.119 -12.650 1.00 58.66 193 GLY A CA 1
ATOM 1563 C C . GLY A 1 193 ? 18.005 -15.878 -11.616 1.00 58.66 193 GLY A C 1
ATOM 1564 O O . GLY A 1 193 ? 18.122 -16.304 -10.469 1.00 58.66 193 GLY A O 1
ATOM 1565 N N . TRP A 1 194 ? 16.876 -15.313 -12.049 1.00 50.66 194 TRP A N 1
ATOM 1566 C CA . TRP A 1 194 ? 15.677 -15.172 -11.228 1.00 50.66 194 TRP A CA 1
ATOM 1567 C C . TRP A 1 194 ? 15.073 -16.527 -10.843 1.00 50.66 194 TRP A C 1
ATOM 1569 O O . TRP A 1 194 ? 14.675 -16.706 -9.699 1.00 50.66 194 TRP A O 1
ATOM 1579 N N . GLN A 1 195 ? 15.059 -17.519 -11.736 1.00 54.03 195 GLN A N 1
ATOM 1580 C CA . GLN A 1 195 ? 14.643 -18.900 -11.452 1.00 54.03 195 GLN A CA 1
ATOM 1581 C C . GLN A 1 195 ? 15.582 -19.619 -10.479 1.00 54.03 195 GLN A C 1
ATOM 1583 O O . GLN A 1 195 ? 15.129 -20.493 -9.751 1.00 54.03 195 GLN A O 1
ATOM 1588 N N . VAL A 1 196 ? 16.865 -19.261 -10.422 1.00 60.59 196 VAL A N 1
ATOM 1589 C CA . VAL A 1 196 ? 17.822 -19.793 -9.439 1.00 60.59 196 VAL A CA 1
ATOM 1590 C C . VAL A 1 196 ? 17.638 -19.114 -8.081 1.00 60.59 196 VAL A C 1
ATOM 1592 O O . VAL A 1 196 ? 17.595 -19.802 -7.063 1.00 60.59 196 VAL A O 1
ATOM 1595 N N . ILE A 1 197 ? 17.430 -17.795 -8.041 1.00 51.97 197 ILE A N 1
ATOM 1596 C CA . ILE A 1 197 ? 17.133 -17.054 -6.801 1.00 51.97 197 ILE A CA 1
ATOM 1597 C C . ILE A 1 197 ? 15.769 -17.486 -6.232 1.00 51.97 197 ILE A C 1
ATOM 1599 O O . ILE A 1 197 ? 15.655 -17.850 -5.062 1.00 51.97 197 ILE A O 1
ATOM 1603 N N . SER A 1 198 ? 14.739 -17.561 -7.073 1.00 47.09 198 SER A N 1
ATOM 1604 C CA . SER A 1 198 ? 13.412 -18.064 -6.698 1.00 47.09 198 SER A CA 1
ATOM 1605 C C . SER A 1 198 ? 13.365 -19.583 -6.519 1.00 47.09 198 SER A C 1
ATOM 1607 O O . SER A 1 198 ? 12.585 -20.086 -5.723 1.00 47.09 198 SER A O 1
ATOM 1609 N N . GLY A 1 199 ? 14.238 -20.333 -7.187 1.00 39.31 199 GLY A N 1
ATOM 1610 C CA . GLY A 1 199 ? 14.460 -21.764 -6.971 1.00 39.31 199 GLY A CA 1
ATOM 1611 C C . GLY A 1 199 ? 15.292 -22.067 -5.724 1.00 39.31 199 GLY A C 1
ATOM 1612 O O . GLY A 1 199 ? 15.350 -23.218 -5.305 1.00 39.31 199 GLY A O 1
ATOM 1613 N N . SER A 1 200 ? 15.895 -21.050 -5.107 1.00 46.75 200 SER A N 1
ATOM 1614 C CA . SER A 1 200 ? 16.426 -21.089 -3.738 1.00 46.75 200 SER A CA 1
ATOM 1615 C C . SER A 1 200 ? 15.328 -20.727 -2.725 1.00 46.75 200 SER A C 1
ATOM 1617 O O . SER A 1 200 ? 15.295 -21.257 -1.619 1.00 46.75 200 SER A O 1
ATOM 1619 N N . MET A 1 201 ? 14.353 -19.910 -3.143 1.00 42.31 201 MET A N 1
ATOM 1620 C CA . MET A 1 201 ? 13.087 -19.638 -2.450 1.00 42.31 201 MET A CA 1
ATOM 1621 C C . MET A 1 201 ? 11.931 -20.513 -2.982 1.00 42.31 201 MET A C 1
ATOM 1623 O O . MET A 1 201 ? 10.911 -19.968 -3.406 1.00 42.31 201 MET A O 1
ATOM 1627 N N . LYS A 1 202 ? 12.081 -21.853 -3.009 1.00 38.19 202 LYS A N 1
ATOM 1628 C CA . LYS A 1 202 ? 11.191 -22.857 -3.668 1.00 38.19 202 LYS A CA 1
ATOM 1629 C C . LYS A 1 202 ? 9.680 -22.863 -3.314 1.00 38.19 202 LYS A C 1
ATOM 1631 O O . LYS A 1 202 ? 9.036 -23.898 -3.438 1.00 38.19 202 LYS A O 1
ATOM 1636 N N . LEU A 1 203 ? 9.052 -21.762 -2.918 1.00 40.16 203 LEU A N 1
ATOM 1637 C CA . LEU A 1 203 ? 7.638 -21.717 -2.544 1.00 40.16 203 LEU A CA 1
ATOM 1638 C C . LEU A 1 203 ? 6.775 -20.661 -3.252 1.00 40.16 203 LEU A C 1
ATOM 1640 O O . LEU A 1 203 ? 5.568 -20.694 -3.033 1.00 40.16 203 LEU A O 1
ATOM 1644 N N . LEU A 1 204 ? 7.294 -19.774 -4.119 1.00 42.41 204 LEU A N 1
ATOM 1645 C CA . LEU A 1 204 ? 6.468 -18.641 -4.600 1.00 42.41 204 LEU A CA 1
ATOM 1646 C C . LEU A 1 204 ? 6.274 -18.451 -6.119 1.00 42.41 204 LEU A C 1
ATOM 1648 O O . LEU A 1 204 ? 5.315 -17.783 -6.502 1.00 42.41 204 LEU A O 1
ATOM 1652 N N . VAL A 1 205 ? 7.047 -19.085 -7.009 1.00 42.28 205 VAL A N 1
ATOM 1653 C CA . VAL A 1 205 ? 6.942 -18.805 -8.470 1.00 42.28 205 VAL A CA 1
ATOM 1654 C C . VAL A 1 205 ? 5.970 -19.717 -9.238 1.00 42.28 205 VAL A C 1
ATOM 1656 O O . VAL A 1 205 ? 5.624 -19.441 -10.383 1.00 42.28 205 VAL A O 1
ATOM 1659 N N . PHE A 1 206 ? 5.337 -20.698 -8.583 1.00 40.94 206 PHE A N 1
ATOM 1660 C CA . PHE A 1 206 ? 4.122 -21.314 -9.151 1.00 40.94 206 PHE A CA 1
ATOM 1661 C C . PHE A 1 206 ? 2.936 -20.323 -9.246 1.00 40.94 206 PHE A C 1
ATOM 1663 O O . PHE A 1 206 ? 1.901 -20.650 -9.826 1.00 40.94 206 PHE A O 1
ATOM 1670 N N . SER A 1 207 ? 3.084 -19.105 -8.703 1.00 48.16 207 SER A N 1
ATOM 1671 C CA . SER A 1 207 ? 2.051 -18.072 -8.680 1.00 48.16 207 SER A CA 1
ATOM 1672 C C . SER A 1 207 ? 2.083 -17.093 -9.857 1.00 48.16 207 SER A C 1
ATOM 1674 O O . SER A 1 207 ? 1.082 -16.417 -10.040 1.00 48.16 207 SER A O 1
ATOM 1676 N N . GLU A 1 208 ? 3.135 -17.010 -10.686 1.00 44.69 208 GLU A N 1
ATOM 1677 C CA . GLU A 1 208 ? 3.273 -15.905 -11.665 1.00 44.69 208 GLU A CA 1
ATOM 1678 C C . GLU A 1 208 ? 2.484 -16.101 -12.973 1.00 44.69 208 GLU A C 1
ATOM 1680 O O . GLU A 1 208 ? 1.749 -15.213 -13.411 1.00 44.69 208 GLU A O 1
ATOM 1685 N N . ILE A 1 209 ? 2.469 -17.317 -13.528 1.00 52.28 209 ILE A N 1
ATOM 1686 C CA . ILE A 1 209 ? 1.511 -17.672 -14.596 1.00 52.28 209 ILE A CA 1
ATOM 1687 C C . ILE A 1 209 ? 0.071 -17.638 -14.042 1.00 52.28 209 ILE A C 1
ATOM 1689 O O . ILE A 1 209 ? -0.865 -17.239 -14.737 1.00 52.28 209 ILE A O 1
ATOM 1693 N N . PHE A 1 210 ? -0.102 -17.958 -12.754 1.00 49.53 210 PHE A N 1
ATOM 1694 C CA . PHE A 1 210 ? -1.375 -17.860 -12.037 1.00 49.53 210 PHE A CA 1
ATOM 1695 C C . PHE A 1 210 ? -1.774 -16.434 -11.648 1.00 49.53 210 PHE A C 1
ATOM 1697 O O . PHE A 1 210 ? -2.950 -16.234 -11.383 1.00 49.53 210 PHE A O 1
ATOM 1704 N N . THR A 1 211 ? -0.872 -15.450 -11.631 1.00 55.53 211 THR A N 1
ATOM 1705 C CA . THR A 1 211 ? -1.178 -14.044 -11.316 1.00 55.53 211 THR A CA 1
ATOM 1706 C C . THR A 1 211 ? -1.343 -13.215 -12.562 1.00 55.53 211 THR A C 1
ATOM 1708 O O . THR A 1 211 ? -2.045 -12.230 -12.464 1.00 55.53 211 THR A O 1
ATOM 1711 N N . LEU A 1 212 ? -0.841 -13.610 -13.735 1.00 49.97 212 LEU A N 1
ATOM 1712 C CA . LEU A 1 212 ? -1.274 -12.999 -15.001 1.00 49.97 212 LEU A CA 1
ATOM 1713 C C . LEU A 1 212 ? -2.629 -13.558 -15.455 1.00 49.97 212 LEU A C 1
ATOM 1715 O O . LEU A 1 212 ? -3.541 -12.786 -15.762 1.00 49.97 212 LEU A O 1
ATOM 1719 N N . ILE A 1 213 ? -2.821 -14.884 -15.382 1.00 54.94 213 ILE A N 1
ATOM 1720 C CA . ILE A 1 213 ? -4.154 -15.496 -15.529 1.00 54.94 213 ILE A CA 1
ATOM 1721 C C . ILE A 1 213 ? -5.062 -15.028 -14.389 1.00 54.94 213 ILE A C 1
ATOM 1723 O O . ILE A 1 213 ? -6.229 -14.749 -14.633 1.00 54.94 213 ILE A O 1
ATOM 1727 N N . GLY A 1 214 ? -4.511 -14.877 -13.182 1.00 53.66 214 GLY A N 1
ATOM 1728 C CA . GLY A 1 214 ? -5.164 -14.370 -11.978 1.00 53.66 214 GLY A CA 1
ATOM 1729 C C . GLY A 1 214 ? -5.514 -12.895 -12.039 1.00 53.66 214 GLY A C 1
ATOM 1730 O O . GLY A 1 214 ? -6.592 -12.566 -11.584 1.00 53.66 214 GLY A O 1
ATOM 1731 N N . LEU A 1 215 ? -4.696 -12.022 -12.639 1.00 48.44 215 LEU A N 1
ATOM 1732 C CA . LEU A 1 215 ? -5.004 -10.603 -12.871 1.00 48.44 215 LEU A CA 1
ATOM 1733 C C . LEU A 1 215 ? -6.107 -10.490 -13.910 1.00 48.44 215 LEU A C 1
ATOM 1735 O O . LEU A 1 215 ? -7.069 -9.769 -13.685 1.00 48.44 215 LEU A O 1
ATOM 1739 N N . GLY A 1 216 ? -6.007 -11.245 -15.012 1.00 54.38 216 GLY A N 1
ATOM 1740 C CA . GLY A 1 216 ? -7.081 -11.342 -15.999 1.00 54.38 216 GLY A CA 1
ATOM 1741 C C . GLY A 1 216 ? -8.378 -11.845 -15.360 1.00 54.38 216 GLY A C 1
ATOM 1742 O O . GLY A 1 216 ? -9.447 -11.291 -15.593 1.00 54.38 216 GLY A O 1
ATOM 1743 N N . TRP A 1 217 ? -8.277 -12.829 -14.465 1.00 47.66 217 TRP A N 1
ATOM 1744 C CA . TRP A 1 217 ? -9.383 -13.333 -13.652 1.00 47.66 217 TRP A CA 1
ATOM 1745 C C . TRP A 1 217 ? -9.910 -12.331 -12.631 1.00 47.66 217 TRP A C 1
ATOM 1747 O O . TRP A 1 217 ? -11.110 -12.281 -12.391 1.00 47.66 217 TRP A O 1
ATOM 1757 N N . TRP A 1 218 ? -9.033 -11.561 -12.001 1.00 48.19 218 TRP A N 1
ATOM 1758 C CA . TRP A 1 218 ? -9.350 -10.633 -10.925 1.00 48.19 218 TRP A CA 1
ATOM 1759 C C . TRP A 1 218 ? -10.019 -9.388 -11.502 1.00 48.19 218 TRP A C 1
ATOM 1761 O O . TRP A 1 218 ? -11.089 -9.016 -11.033 1.00 48.19 218 TRP A O 1
ATOM 1771 N N . ILE A 1 219 ? -9.502 -8.861 -12.617 1.00 50.25 219 ILE A N 1
ATOM 1772 C CA . ILE A 1 219 ? -10.128 -7.818 -13.445 1.00 50.25 219 ILE A CA 1
ATOM 1773 C C . ILE A 1 219 ? -11.494 -8.293 -13.975 1.00 50.25 219 ILE A C 1
ATOM 1775 O O . ILE A 1 219 ? -12.474 -7.546 -13.943 1.00 50.25 219 ILE A O 1
ATOM 1779 N N . TYR A 1 220 ? -11.611 -9.555 -14.397 1.00 46.94 220 TYR A N 1
ATOM 1780 C CA . TYR A 1 220 ? -12.871 -10.132 -14.882 1.00 46.94 220 TYR A CA 1
ATOM 1781 C C . TYR A 1 220 ? -13.905 -10.398 -13.766 1.00 46.94 220 TYR A C 1
ATOM 1783 O O . TYR A 1 220 ? -15.108 -10.242 -13.974 1.00 46.94 220 TYR A O 1
ATOM 1791 N N . ILE A 1 221 ? -13.465 -10.761 -12.557 1.00 50.06 221 ILE A N 1
ATOM 1792 C CA . ILE A 1 221 ? -14.332 -10.972 -11.384 1.00 50.06 221 ILE A CA 1
ATOM 1793 C C . ILE A 1 221 ? -14.797 -9.638 -10.778 1.00 50.06 221 ILE A C 1
ATOM 1795 O O . ILE A 1 221 ? -15.926 -9.568 -10.282 1.00 50.06 221 ILE A O 1
ATOM 1799 N N . TYR A 1 222 ? -13.972 -8.587 -10.830 1.00 48.53 222 TYR A N 1
ATOM 1800 C CA . TYR A 1 222 ? -14.306 -7.274 -10.265 1.00 48.53 222 TYR A CA 1
ATOM 1801 C C . TYR A 1 222 ? -15.137 -6.377 -11.201 1.00 48.53 222 TYR A C 1
ATOM 1803 O O . TYR A 1 222 ? -15.863 -5.518 -10.712 1.00 48.53 222 TYR A O 1
ATOM 1811 N N . SER A 1 223 ? -15.125 -6.604 -12.521 1.00 47.47 223 SER A N 1
ATOM 1812 C CA . SER A 1 223 ? -15.838 -5.784 -13.529 1.00 47.47 223 SER A CA 1
ATOM 1813 C C . SER A 1 223 ? -17.349 -6.072 -13.688 1.00 47.47 223 SER A C 1
ATOM 1815 O O . SER A 1 223 ? -17.948 -5.786 -14.720 1.00 47.47 223 SER A O 1
ATOM 1817 N N . GLY A 1 224 ? -18.021 -6.607 -12.662 1.00 45.56 224 GLY A N 1
ATOM 1818 C CA . GLY A 1 224 ? -19.495 -6.595 -12.592 1.00 45.56 224 GLY A CA 1
ATOM 1819 C C . GLY A 1 224 ? -20.257 -7.706 -13.341 1.00 45.56 224 GLY A C 1
ATOM 1820 O O . GLY A 1 224 ? -21.482 -7.777 -13.244 1.00 45.56 224 GLY A O 1
ATOM 1821 N N . PHE A 1 225 ? -19.594 -8.663 -14.000 1.00 47.00 225 PHE A N 1
ATOM 1822 C CA . PHE A 1 225 ? -20.249 -9.718 -14.808 1.00 47.00 225 PHE A CA 1
ATOM 1823 C C . PHE A 1 225 ? -20.768 -10.950 -14.017 1.00 47.00 225 PHE A C 1
ATOM 1825 O O . PHE A 1 225 ? -20.732 -12.100 -14.471 1.00 47.00 225 PHE A O 1
ATOM 1832 N N . LYS A 1 226 ? -21.289 -10.737 -12.801 1.00 55.88 226 LYS A N 1
ATOM 1833 C CA . LYS A 1 226 ? -21.484 -11.788 -11.775 1.00 55.88 226 LYS A CA 1
ATOM 1834 C C . LYS A 1 226 ? -22.518 -12.883 -12.117 1.00 55.88 226 LYS A C 1
ATOM 1836 O O . LYS A 1 226 ? -22.382 -14.007 -11.633 1.00 55.88 226 LYS A O 1
ATOM 1841 N N . LYS A 1 227 ? -23.561 -12.599 -12.913 1.00 50.56 227 LYS A N 1
ATOM 1842 C CA . LYS A 1 227 ? -24.706 -13.528 -13.103 1.00 50.56 227 LYS A CA 1
ATOM 1843 C C . LYS A 1 227 ? -24.551 -14.526 -14.259 1.00 50.56 227 LYS A C 1
ATOM 1845 O O . LYS A 1 227 ? -24.917 -15.690 -14.093 1.00 50.56 227 LYS A O 1
ATOM 1850 N N . ASN A 1 228 ? -23.986 -14.122 -15.397 1.00 52.12 228 ASN A N 1
ATOM 1851 C CA . ASN A 1 228 ? -23.895 -14.992 -16.581 1.00 52.12 228 ASN A CA 1
ATOM 1852 C C . ASN A 1 228 ? -22.693 -15.948 -16.532 1.00 52.12 228 ASN A C 1
ATOM 1854 O O . ASN A 1 228 ? -22.774 -17.078 -17.015 1.00 52.12 228 ASN A O 1
ATOM 1858 N N . PHE A 1 229 ? -21.608 -15.555 -15.863 1.00 56.91 229 PHE A N 1
ATOM 1859 C CA . PHE A 1 229 ? -20.391 -16.362 -15.807 1.00 56.91 229 PHE A CA 1
ATOM 1860 C C . PHE A 1 229 ? -20.483 -17.574 -14.867 1.00 56.91 229 PHE A C 1
ATOM 1862 O O . PHE A 1 229 ? -19.943 -18.633 -15.178 1.00 56.91 229 PHE A O 1
ATOM 1869 N N . TYR A 1 230 ? -21.228 -17.485 -13.757 1.00 53.97 230 TYR A N 1
ATOM 1870 C CA . TYR A 1 230 ? -21.420 -18.626 -12.847 1.00 53.97 230 TYR A CA 1
ATOM 1871 C C . TYR A 1 230 ? -22.096 -19.820 -13.547 1.00 53.97 230 TYR A C 1
ATOM 1873 O O . TYR A 1 230 ? -21.694 -20.970 -13.353 1.00 53.97 230 TYR A O 1
ATOM 1881 N N . LYS A 1 231 ? -23.072 -19.544 -14.426 1.00 56.47 231 LYS A N 1
ATOM 1882 C CA . LYS A 1 231 ? -23.706 -20.561 -15.282 1.00 56.47 231 LYS A CA 1
ATOM 1883 C C . LYS A 1 231 ? -22.718 -21.152 -16.297 1.00 56.47 231 LYS A C 1
ATOM 1885 O O . LYS A 1 231 ? -22.757 -22.352 -16.558 1.00 56.47 231 LYS A O 1
ATOM 1890 N N . LEU A 1 232 ? -21.799 -20.339 -16.821 1.00 57.56 232 LEU A N 1
ATOM 1891 C CA . LEU A 1 232 ? -20.767 -20.771 -17.768 1.00 57.56 232 LEU A CA 1
ATOM 1892 C C . LEU A 1 232 ? -19.707 -21.675 -17.102 1.00 57.56 232 LEU A C 1
ATOM 1894 O O . LEU A 1 232 ? -19.358 -22.729 -17.635 1.00 57.56 232 LEU A O 1
ATOM 1898 N N . LEU A 1 233 ? -19.261 -21.312 -15.894 1.00 53.91 233 LEU A N 1
ATOM 1899 C CA . LEU A 1 233 ? -18.311 -22.077 -15.076 1.00 53.91 233 LEU A CA 1
ATOM 1900 C C . LEU A 1 233 ? -18.855 -23.455 -14.674 1.00 53.91 233 LEU A C 1
ATOM 1902 O O . LEU A 1 233 ? -18.115 -24.444 -14.674 1.00 53.91 233 LEU A O 1
ATOM 1906 N N . GLN A 1 234 ? -20.152 -23.553 -14.362 1.00 61.47 234 GLN A N 1
ATOM 1907 C CA . GLN A 1 234 ? -20.777 -24.838 -14.039 1.00 61.47 234 GLN A CA 1
ATOM 1908 C C . GLN A 1 234 ? -20.803 -25.807 -15.229 1.00 61.47 234 GLN A C 1
ATOM 1910 O O . GLN A 1 234 ? -20.772 -27.022 -15.021 1.00 61.47 234 GLN A O 1
ATOM 1915 N N . LYS A 1 235 ? -20.809 -25.299 -16.463 1.00 65.88 235 LYS A N 1
ATOM 1916 C CA . LYS A 1 235 ? -20.912 -26.129 -17.667 1.00 65.88 235 LYS A CA 1
ATOM 1917 C C . LYS A 1 235 ? -19.560 -26.665 -18.155 1.00 65.88 235 LYS A C 1
ATOM 1919 O O . LYS A 1 235 ? -19.531 -27.738 -18.742 1.00 65.88 235 LYS A O 1
ATOM 1924 N N . ARG A 1 236 ? -18.454 -25.947 -17.906 1.00 58.53 236 ARG A N 1
ATOM 1925 C CA . ARG A 1 236 ? -17.174 -26.174 -18.615 1.00 58.53 236 ARG A CA 1
ATOM 1926 C C . ARG A 1 236 ? -16.024 -26.761 -17.784 1.00 58.53 236 ARG A C 1
ATOM 1928 O O . ARG A 1 236 ? -15.070 -27.244 -18.377 1.00 58.53 236 ARG A O 1
ATOM 1935 N N . PHE A 1 237 ? -16.097 -26.755 -16.447 1.00 61.59 237 PHE A N 1
ATOM 1936 C CA . PHE A 1 237 ? -14.971 -27.176 -15.592 1.00 61.59 237 PHE A CA 1
ATOM 1937 C C . PHE A 1 237 ? -15.184 -28.509 -14.840 1.00 61.59 237 PHE A C 1
ATOM 1939 O O . PHE A 1 237 ? -16.324 -28.847 -14.492 1.00 61.59 237 PHE A O 1
ATOM 1946 N N . PRO A 1 238 ? -14.099 -29.251 -14.521 1.00 69.06 238 PRO A N 1
ATOM 1947 C CA . PRO A 1 238 ? -14.150 -30.477 -13.722 1.00 69.06 238 PRO A CA 1
ATOM 1948 C C . PRO A 1 238 ? -14.674 -30.260 -12.293 1.00 69.06 238 PRO A C 1
ATOM 1950 O O . PRO A 1 238 ? -14.559 -29.181 -11.705 1.00 69.06 238 PRO A O 1
ATOM 1953 N N . ASN A 1 239 ? -15.219 -31.321 -11.689 1.00 64.00 239 ASN A N 1
ATOM 1954 C CA . ASN A 1 239 ? -15.899 -31.257 -10.389 1.00 64.00 239 ASN A CA 1
ATOM 1955 C C . ASN A 1 239 ? -15.018 -30.778 -9.224 1.00 64.00 239 ASN A C 1
ATOM 1957 O O . ASN A 1 239 ? -15.539 -30.176 -8.283 1.00 64.00 239 ASN A O 1
ATOM 1961 N N . TRP A 1 240 ? -13.703 -30.994 -9.276 1.00 64.50 240 TRP A N 1
ATOM 1962 C CA . TRP A 1 240 ? -12.783 -30.547 -8.230 1.00 64.50 240 TRP A CA 1
ATOM 1963 C C . TRP A 1 240 ? -12.579 -29.019 -8.250 1.00 64.50 240 TRP A C 1
ATOM 1965 O O . TRP A 1 240 ? -12.695 -28.382 -7.202 1.00 64.50 240 TRP A O 1
ATOM 1975 N N . MET A 1 241 ? -12.439 -28.398 -9.430 1.00 45.38 241 MET A N 1
ATOM 1976 C CA . MET A 1 241 ? -12.391 -26.932 -9.568 1.00 45.38 241 MET A CA 1
ATOM 1977 C C . MET A 1 241 ? -13.702 -26.288 -9.116 1.00 45.38 241 MET A C 1
ATOM 1979 O O . MET A 1 241 ? -13.692 -25.295 -8.392 1.00 45.38 241 MET A O 1
ATOM 1983 N N . LYS A 1 242 ? -14.851 -26.893 -9.446 1.00 63.84 242 LYS A N 1
ATOM 1984 C CA . LYS A 1 242 ? -16.169 -26.428 -8.972 1.00 63.84 242 LYS A CA 1
ATOM 1985 C C . LYS A 1 242 ? -16.291 -26.440 -7.443 1.00 63.84 242 LYS A C 1
ATOM 1987 O O . LYS A 1 242 ? -17.018 -25.621 -6.878 1.00 63.84 242 LYS A O 1
ATOM 1992 N N . ARG A 1 243 ? -15.632 -27.379 -6.750 1.00 65.69 243 ARG A N 1
ATOM 1993 C CA . ARG A 1 243 ? -15.582 -27.404 -5.274 1.00 65.69 243 ARG A CA 1
ATOM 1994 C C . ARG A 1 243 ? -14.684 -26.287 -4.737 1.00 65.69 243 ARG A C 1
ATOM 1996 O O . ARG A 1 243 ? -15.107 -25.590 -3.819 1.00 65.69 243 ARG A O 1
ATOM 2003 N N . TYR A 1 244 ? -13.520 -26.068 -5.350 1.00 52.12 244 TYR A N 1
ATOM 2004 C CA . TYR A 1 244 ? -12.598 -24.990 -4.978 1.00 52.12 244 TYR A CA 1
ATOM 2005 C C . TYR A 1 244 ? -13.244 -23.604 -5.132 1.00 52.12 244 TYR A C 1
ATOM 2007 O O . TYR A 1 244 ? -13.296 -22.832 -4.178 1.00 52.12 244 TYR A O 1
ATOM 2015 N N . PHE A 1 245 ? -13.881 -23.345 -6.276 1.00 52.56 245 PHE A N 1
ATOM 2016 C CA . PHE A 1 245 ? -14.624 -22.109 -6.535 1.00 52.56 245 PHE A CA 1
ATOM 2017 C C . PHE A 1 245 ? -15.771 -21.864 -5.555 1.00 52.56 245 PHE A C 1
ATOM 2019 O O . PHE A 1 245 ? -15.982 -20.733 -5.128 1.00 52.56 245 PHE A O 1
ATOM 2026 N N . ARG A 1 246 ? -16.527 -22.904 -5.174 1.00 60.88 246 ARG A N 1
ATOM 2027 C CA . ARG A 1 246 ? -17.594 -22.764 -4.167 1.00 60.88 246 ARG A CA 1
ATOM 2028 C C . ARG A 1 246 ? -17.037 -22.387 -2.796 1.00 60.88 246 ARG A C 1
ATOM 2030 O O . ARG A 1 246 ? -17.670 -21.607 -2.089 1.00 60.88 246 ARG A O 1
ATOM 2037 N N . LYS A 1 247 ? -15.865 -22.917 -2.434 1.00 56.31 247 LYS A N 1
ATOM 2038 C CA . LYS A 1 247 ? -15.177 -22.591 -1.179 1.00 56.31 247 LYS A CA 1
ATOM 2039 C C . LYS A 1 247 ? -14.646 -21.151 -1.210 1.00 56.31 247 LYS A C 1
ATOM 2041 O O . LYS A 1 247 ? -14.939 -20.386 -0.299 1.00 56.31 247 LYS A O 1
ATOM 2046 N N . PHE A 1 248 ? -14.003 -20.756 -2.309 1.00 46.03 248 PHE A N 1
ATOM 2047 C CA . PHE A 1 248 ? -13.502 -19.398 -2.543 1.00 46.03 248 PHE A CA 1
ATOM 2048 C C . PHE A 1 248 ? -14.626 -18.344 -2.562 1.00 46.03 248 PHE A C 1
ATOM 2050 O O . PHE A 1 248 ? -14.540 -17.326 -1.887 1.00 46.03 248 PHE A O 1
ATOM 2057 N N . MET A 1 249 ? -15.742 -18.621 -3.245 1.00 53.59 249 MET A N 1
ATOM 2058 C CA . MET A 1 249 ? -16.895 -17.711 -3.306 1.00 53.59 249 MET A CA 1
ATOM 2059 C C . MET A 1 249 ? -17.666 -17.602 -1.984 1.00 53.59 249 MET A C 1
ATOM 2061 O O . MET A 1 249 ? -18.320 -16.588 -1.763 1.00 53.59 249 MET A O 1
ATOM 2065 N N . ARG A 1 250 ? -17.622 -18.615 -1.106 1.00 53.38 250 ARG A N 1
ATOM 2066 C CA . ARG A 1 250 ? -18.155 -18.486 0.265 1.00 53.38 250 ARG A CA 1
ATOM 2067 C C . ARG A 1 250 ? -17.302 -17.537 1.097 1.00 53.38 250 ARG A C 1
ATOM 2069 O O . ARG A 1 250 ? -17.861 -16.702 1.790 1.00 53.38 250 ARG A O 1
ATOM 2076 N N . ILE A 1 251 ? -15.980 -17.622 0.966 1.00 45.22 251 ILE A N 1
ATOM 2077 C CA . ILE A 1 251 ? -15.043 -16.709 1.632 1.00 45.22 251 ILE A CA 1
ATOM 2078 C C . ILE A 1 251 ? -15.235 -15.276 1.107 1.00 45.22 251 ILE A C 1
ATOM 2080 O O . ILE A 1 251 ? -15.288 -14.338 1.891 1.00 45.22 251 ILE A O 1
ATOM 2084 N N . ALA A 1 252 ? -15.457 -15.111 -0.200 1.00 41.44 252 ALA A N 1
ATOM 2085 C CA . ALA A 1 252 ? -15.702 -13.809 -0.824 1.00 41.44 252 ALA A CA 1
ATOM 2086 C C . ALA A 1 252 ? -17.127 -13.237 -0.628 1.00 41.44 252 ALA A C 1
ATOM 2088 O O . ALA A 1 252 ? -17.363 -12.096 -1.006 1.00 41.44 252 ALA A O 1
ATOM 2089 N N . ARG A 1 253 ? -18.093 -14.010 -0.101 1.00 38.69 253 ARG A N 1
ATOM 2090 C CA . ARG A 1 253 ? -19.452 -13.532 0.260 1.00 38.69 253 ARG A CA 1
ATOM 2091 C C . ARG A 1 253 ? -19.619 -13.219 1.745 1.00 38.69 253 ARG A C 1
ATOM 2093 O O . ARG A 1 253 ? -20.648 -12.676 2.119 1.00 38.69 253 ARG A O 1
ATOM 2100 N N . LEU A 1 254 ? -18.650 -13.601 2.571 1.00 36.34 254 LEU A N 1
ATOM 2101 C CA . LEU A 1 254 ? -18.602 -13.264 3.994 1.00 36.34 254 LEU A CA 1
ATOM 2102 C C . LEU A 1 254 ? -17.827 -11.952 4.244 1.00 36.34 254 LEU A C 1
ATOM 2104 O O . LEU A 1 254 ? -17.405 -11.705 5.367 1.00 36.34 254 LEU A O 1
ATOM 2108 N N . ARG A 1 255 ? -17.642 -11.130 3.202 1.00 37.91 255 ARG A N 1
ATOM 2109 C CA . ARG A 1 255 ? -17.122 -9.759 3.244 1.00 37.91 255 ARG A CA 1
ATOM 2110 C C . ARG A 1 255 ? -18.089 -8.832 2.522 1.00 37.91 255 ARG A C 1
ATOM 2112 O O . ARG A 1 255 ? -18.589 -9.259 1.453 1.00 37.91 255 ARG A O 1
#

Radius of gyration: 25.72 Å; chains: 1; bounding box: 59×41×75 Å

Secondary structure (DSSP, 8-state):
-----GGGS--GGG--SHHHHHHHHHHHHHHHHHHHHHHHHHIIIIIHHHHHHHHHHHHHHHHT-TT-TTGGGGGGHHHHHHHHHHHHHHHHHHHHHHHHHHIIIIIHHHHHHHHHHH--SHHHHHHHHHHTTHHHHHGGG-TTHHHHHHHHHHHHHIIIIIHHHHHHHHHHHHHHTT-HHHHHHHHHHHHHHHHHHHHHSTTSGGGHHHHHHHHHHHHHHHTT-HHHHHHHHHHHS-HHHHHHHHHHHHHTT--

Foldseek 3Di:
DDDDDPVQQDPCVPPPDPLVVVLSVLVVVLVVLVVLLVVLCCCQPPVLVVVLCVQVVVLVVLLPDPPRPCHLVSLLVNLVSLVVSLVSNVVSVVSSVVSLCCVPPPSLVVNLVSLVVVDPDPVVSVVCNCVVCVVSVVCPPPPCPVVVVVVVVVVSCVRRPVRSVVSVVVSCVVVVVVPNPVVVVVVVVVVVVVCVVVVVVVPPVVCPVVVVVVVVVVCVVPVPPPPPVVVVCVVPDDPVVVVVVVVVVVVVVVD